Protein AF-A0A8R2R2J0-F1 (afdb_monomer_lite)

Foldseek 3Di:
DDDDAAFDDPPPDPDDDDDDDDDDDDDDDDDDDDDDPDPPPPPPPPPPPDDVVNLVVCQADDWDAPVCLLVCLVSDAFRWKKKKAAAVPFDPPDPDDNGDIFIWGWHFAPPCSVVSDQQRIWIWTWDDDPQKIATDIDGPDVVHDHRMIMHGHNPCVVPDPGDHSVVSVVVSVVRNVDIDRPPPDDD

Structure (mmCIF, N/CA/C/O backbone):
data_AF-A0A8R2R2J0-F1
#
_entry.id   AF-A0A8R2R2J0-F1
#
loop_
_atom_site.group_PDB
_atom_site.id
_atom_site.type_symbol
_atom_site.label_atom_id
_atom_site.label_alt_id
_atom_site.label_comp_id
_atom_site.label_asym_id
_atom_site.label_entity_id
_atom_site.label_seq_id
_atom_site.pdbx_PDB_ins_code
_atom_site.Cartn_x
_atom_site.Cartn_y
_atom_site.Cartn_z
_atom_site.occupancy
_atom_site.B_iso_or_equiv
_atom_site.auth_seq_id
_atom_site.auth_comp_id
_atom_site.auth_asym_id
_atom_site.auth_atom_id
_atom_site.pdbx_PDB_model_num
ATOM 1 N N . MET A 1 1 ? 17.740 12.133 -8.447 1.00 25.88 1 MET A N 1
ATOM 2 C CA . MET A 1 1 ? 17.142 12.551 -7.162 1.00 25.88 1 MET A CA 1
ATOM 3 C C . MET A 1 1 ? 16.192 11.444 -6.732 1.00 25.88 1 MET A C 1
ATOM 5 O O . MET A 1 1 ? 15.161 11.256 -7.365 1.00 25.88 1 MET A O 1
ATOM 9 N N . GLU A 1 2 ? 16.615 10.618 -5.782 1.00 29.08 2 GLU A N 1
ATOM 10 C CA . GLU A 1 2 ? 15.860 9.461 -5.290 1.00 29.08 2 GLU A CA 1
ATOM 11 C C . GLU A 1 2 ? 14.784 9.966 -4.316 1.00 29.08 2 GLU A C 1
ATOM 13 O O . GLU A 1 2 ? 15.101 10.642 -3.339 1.00 29.08 2 GLU A O 1
ATOM 18 N N . ALA A 1 3 ? 13.504 9.745 -4.621 1.00 35.59 3 ALA A N 1
ATOM 19 C CA . ALA A 1 3 ? 12.417 10.177 -3.749 1.00 35.59 3 ALA A CA 1
ATOM 20 C C . ALA A 1 3 ? 12.310 9.202 -2.569 1.00 35.59 3 ALA A C 1
ATOM 22 O O . ALA A 1 3 ? 11.759 8.113 -2.714 1.00 35.59 3 ALA A O 1
ATOM 23 N N . ARG A 1 4 ? 12.861 9.593 -1.418 1.00 47.84 4 ARG A N 1
ATOM 24 C CA . ARG A 1 4 ? 12.751 8.852 -0.155 1.00 47.84 4 ARG A CA 1
ATOM 25 C C . ARG A 1 4 ? 11.462 9.248 0.563 1.00 47.84 4 ARG A C 1
ATOM 27 O O . ARG A 1 4 ? 11.117 10.433 0.618 1.00 47.84 4 ARG A O 1
ATOM 34 N N . PHE A 1 5 ? 10.710 8.264 1.051 1.00 52.34 5 PHE A N 1
ATOM 35 C CA . PHE A 1 5 ? 9.395 8.474 1.657 1.00 52.34 5 PHE A CA 1
ATOM 36 C C . PHE A 1 5 ? 9.416 8.070 3.132 1.00 52.34 5 PHE A C 1
ATOM 38 O O . PHE A 1 5 ? 9.332 6.893 3.455 1.00 52.34 5 PHE A O 1
ATOM 45 N N . VAL A 1 6 ? 9.449 9.066 4.021 1.00 53.12 6 VAL A N 1
ATOM 46 C CA . VAL A 1 6 ? 9.264 8.872 5.470 1.00 53.12 6 VAL A CA 1
ATOM 47 C C . VAL A 1 6 ? 7.773 8.928 5.799 1.00 53.12 6 VAL A C 1
ATOM 49 O O . VAL A 1 6 ? 7.062 9.810 5.296 1.00 53.12 6 VAL A O 1
ATOM 52 N N . THR A 1 7 ? 7.284 8.004 6.620 1.00 69.19 7 THR A N 1
ATOM 53 C CA . THR A 1 7 ? 5.846 7.833 6.880 1.00 69.19 7 THR A CA 1
ATOM 54 C C . THR A 1 7 ? 5.355 8.741 8.000 1.00 69.19 7 THR A C 1
ATOM 56 O O . THR A 1 7 ? 6.090 9.622 8.413 1.00 69.19 7 THR A O 1
ATOM 59 N N . CYS A 1 8 ? 4.102 8.610 8.442 1.00 56.38 8 CYS A N 1
ATOM 60 C CA . CYS A 1 8 ? 3.558 9.339 9.590 1.00 56.38 8 CYS A CA 1
ATOM 61 C C . CYS A 1 8 ? 3.493 8.392 10.789 1.00 56.38 8 CYS A C 1
ATOM 63 O O . CYS A 1 8 ? 2.963 7.292 10.657 1.00 56.38 8 CYS A O 1
ATOM 65 N N . ARG A 1 9 ? 3.941 8.817 11.976 1.00 55.47 9 ARG A N 1
ATOM 66 C CA . ARG A 1 9 ? 3.614 8.108 13.221 1.00 55.47 9 ARG A CA 1
ATOM 67 C C . ARG A 1 9 ? 2.264 8.600 13.723 1.00 55.47 9 ARG A C 1
ATOM 69 O O . ARG A 1 9 ? 2.122 9.795 13.992 1.00 55.47 9 ARG A O 1
ATOM 76 N N . SER A 1 10 ? 1.284 7.711 13.909 1.00 47.94 10 SER A N 1
ATOM 77 C CA . SER A 1 10 ? 0.097 8.102 14.668 1.00 47.94 10 SER A CA 1
ATOM 78 C C . SER A 1 10 ? 0.509 8.509 16.085 1.00 47.94 10 SER A C 1
ATOM 80 O O . SER A 1 10 ? 1.069 7.740 16.870 1.00 47.94 10 SER A O 1
ATOM 82 N N . PHE A 1 11 ? 0.252 9.772 16.414 1.00 39.22 11 PHE A N 1
ATOM 83 C CA . PHE A 1 11 ? 0.354 10.286 17.771 1.00 39.22 11 PHE A CA 1
ATOM 84 C C . PHE A 1 11 ? -0.776 9.652 18.594 1.00 39.22 11 PHE A C 1
ATOM 86 O O . PHE A 1 11 ? -1.899 10.156 18.636 1.00 39.22 11 PHE A O 1
ATOM 93 N N . GLN A 1 12 ? -0.508 8.528 19.257 1.00 44.91 12 GLN A N 1
ATOM 94 C CA . GLN A 1 12 ? -1.321 8.148 20.408 1.00 44.91 12 GLN A CA 1
ATOM 95 C C . GLN A 1 12 ? -1.013 9.168 21.503 1.00 44.91 12 GLN A C 1
ATOM 97 O O . GLN A 1 12 ? 0.124 9.262 21.955 1.00 44.91 12 GLN A O 1
ATOM 102 N N . GLN A 1 13 ? -2.010 9.985 21.853 1.00 39.34 13 GLN A N 1
ATOM 103 C CA . GLN A 1 13 ? -1.933 11.008 22.896 1.00 39.34 13 GLN A CA 1
ATOM 104 C C . GLN A 1 13 ? -1.187 10.484 24.130 1.00 39.34 13 GLN A C 1
ATOM 106 O O . GLN A 1 13 ? -1.735 9.713 24.919 1.00 39.34 13 GLN A O 1
ATOM 111 N N . ILE A 1 14 ? 0.049 10.941 24.323 1.00 36.84 14 ILE A N 1
ATOM 112 C CA . ILE A 1 14 ? 0.721 10.849 25.613 1.00 36.84 14 ILE A CA 1
ATOM 113 C C . ILE A 1 14 ? 0.011 11.876 26.491 1.00 36.84 14 ILE A C 1
ATOM 115 O O . ILE A 1 14 ? 0.258 13.077 26.388 1.00 36.84 14 ILE A O 1
ATOM 119 N N . LYS A 1 15 ? -0.937 11.419 27.314 1.00 38.97 15 LYS A N 1
ATOM 120 C CA . LYS A 1 15 ? -1.393 12.219 28.452 1.00 38.97 15 LYS A CA 1
ATOM 121 C C . LYS A 1 15 ? -0.159 12.472 29.333 1.00 38.97 15 LYS A C 1
ATOM 123 O O . LYS A 1 15 ? 0.512 11.497 29.678 1.00 38.97 15 LYS A O 1
ATOM 128 N N . PRO A 1 16 ? 0.175 13.725 29.678 1.00 44.38 16 PRO A N 1
ATOM 129 C CA . PRO A 1 16 ? 1.263 13.983 30.612 1.00 44.38 16 PRO A CA 1
ATOM 130 C C . PRO A 1 16 ? 0.927 13.369 31.985 1.00 44.38 16 PRO A C 1
ATOM 132 O O . PRO A 1 16 ? -0.252 13.329 32.351 1.00 44.38 16 PRO A O 1
ATOM 135 N N . PRO A 1 17 ? 1.921 12.868 32.742 1.00 40.88 17 PRO A N 1
ATOM 136 C CA . PRO A 1 17 ? 1.686 12.335 34.075 1.00 40.88 17 PRO A CA 1
ATOM 137 C C . PRO A 1 17 ? 1.268 13.466 35.019 1.00 40.88 17 PRO A C 1
ATOM 139 O O . PRO A 1 17 ? 1.967 14.470 35.166 1.00 40.88 17 PRO A O 1
ATOM 142 N N . GLU A 1 18 ? 0.112 13.288 35.647 1.00 43.72 18 GLU A N 1
ATOM 143 C CA . GLU A 1 18 ? -0.403 14.142 36.710 1.00 43.72 18 GLU A CA 1
ATOM 144 C C . GLU A 1 18 ? 0.571 14.074 37.898 1.00 43.72 18 GLU A C 1
ATOM 146 O O . GLU A 1 18 ? 0.739 13.030 38.529 1.00 43.72 18 GLU A O 1
ATOM 151 N N . LYS A 1 19 ? 1.291 15.169 38.160 1.00 45.94 19 LYS A N 1
ATOM 152 C CA . LYS A 1 19 ? 2.063 15.328 39.394 1.00 45.94 19 LYS A CA 1
ATOM 153 C C . LYS A 1 19 ? 1.111 15.802 40.486 1.00 45.94 19 LYS A C 1
ATOM 155 O O . LYS A 1 19 ? 0.685 16.953 40.462 1.00 45.94 19 LYS A O 1
ATOM 160 N N . THR A 1 20 ? 0.865 14.964 41.485 1.00 41.69 20 THR A N 1
ATOM 161 C CA . THR A 1 20 ? 0.346 15.414 42.782 1.00 41.69 20 THR A CA 1
ATOM 162 C C . THR A 1 20 ? 1.200 14.790 43.881 1.00 41.69 20 THR A C 1
ATOM 164 O O . THR A 1 20 ? 1.219 13.573 44.051 1.00 41.69 20 THR A O 1
ATOM 167 N N . LEU A 1 21 ? 1.970 15.634 44.575 1.00 41.12 21 LEU A N 1
ATOM 168 C CA . LEU A 1 21 ? 2.670 15.286 45.812 1.00 41.12 21 LEU A CA 1
ATOM 169 C C . LEU A 1 21 ? 1.675 15.294 46.998 1.00 41.12 21 LEU A C 1
ATOM 171 O O . LEU A 1 21 ? 0.725 16.068 47.003 1.00 41.12 21 LEU A O 1
ATOM 175 N N . ALA A 1 22 ? 1.932 14.391 47.950 1.00 43.72 22 ALA A N 1
ATOM 176 C CA . ALA A 1 22 ? 1.157 13.914 49.118 1.00 43.72 22 ALA A CA 1
ATOM 177 C C . ALA A 1 22 ? 0.954 14.958 50.269 1.00 43.72 22 ALA A C 1
ATOM 179 O O . ALA A 1 22 ? 1.342 16.103 50.038 1.00 43.72 22 ALA A O 1
ATOM 180 N N . PRO A 1 23 ? 0.487 14.638 51.523 1.00 45.78 23 PRO A N 1
ATOM 181 C CA . PRO A 1 23 ? 0.038 13.358 52.143 1.00 45.78 23 PRO A CA 1
ATOM 182 C C . PRO A 1 23 ? -1.210 13.382 53.112 1.00 45.78 23 PRO A C 1
ATOM 184 O O . PRO A 1 23 ? -1.720 14.433 53.473 1.00 45.78 23 PRO A O 1
ATOM 187 N N . GLN A 1 24 ? -1.650 12.158 53.493 1.00 43.28 24 GLN A N 1
ATOM 188 C CA . GLN A 1 24 ? -2.413 11.566 54.656 1.00 43.28 24 GLN A CA 1
ATOM 189 C C . GLN A 1 24 ? -2.801 12.447 55.896 1.00 43.28 24 GLN A C 1
ATOM 191 O O . GLN A 1 24 ? -2.049 13.381 56.163 1.00 43.28 24 GLN A O 1
ATOM 196 N N . PRO A 1 25 ? -3.841 12.139 56.749 1.00 47.00 25 PRO A N 1
ATOM 197 C CA . PRO A 1 25 ? -4.038 10.826 57.417 1.00 47.00 25 PRO A CA 1
ATOM 198 C C . PRO A 1 25 ? -5.474 10.342 57.809 1.00 47.00 25 PRO A C 1
ATOM 200 O O . PRO A 1 25 ? -6.488 11.019 57.677 1.00 47.00 25 PRO A O 1
ATOM 203 N N . THR A 1 26 ? -5.489 9.103 58.318 1.00 43.81 26 THR A N 1
ATOM 204 C CA . THR A 1 26 ? -6.529 8.206 58.881 1.00 43.81 26 THR A CA 1
ATOM 205 C C . THR A 1 26 ? -7.451 8.766 59.979 1.00 43.81 26 THR A C 1
ATOM 207 O O . THR A 1 26 ? -6.916 9.328 60.923 1.00 43.81 26 THR A O 1
ATOM 210 N N . VAL A 1 27 ? -8.756 8.404 59.989 1.00 40.91 27 VAL A N 1
ATOM 211 C CA . VAL A 1 27 ? -9.517 7.923 61.184 1.00 40.91 27 VAL A CA 1
ATOM 212 C C . VAL A 1 27 ? -10.759 7.090 60.774 1.00 40.91 27 VAL A C 1
ATOM 214 O O . VAL A 1 27 ? -11.399 7.365 59.764 1.00 40.91 27 VAL A O 1
ATOM 217 N N . LYS A 1 28 ? -11.093 6.065 61.574 1.00 43.69 28 LYS A N 1
ATOM 218 C CA . LYS A 1 28 ? -12.277 5.182 61.495 1.00 43.69 28 LYS A CA 1
ATOM 219 C C . LYS A 1 28 ? -13.583 5.917 61.853 1.00 43.69 28 LYS A C 1
ATOM 221 O O . LYS A 1 28 ? -13.585 6.705 62.792 1.00 43.69 28 LYS A O 1
ATOM 226 N N . GLY A 1 29 ? -14.703 5.560 61.215 1.00 35.38 29 GLY A N 1
ATOM 227 C CA . GLY A 1 29 ? -16.045 6.013 61.608 1.00 35.38 29 GLY A CA 1
ATOM 228 C C . GLY A 1 29 ? -17.169 5.193 60.965 1.00 35.38 29 GLY A C 1
ATOM 229 O O . GLY A 1 29 ? -17.196 5.002 59.755 1.00 35.38 29 GLY A O 1
ATOM 230 N N . LEU A 1 30 ? -18.057 4.675 61.810 1.00 43.09 30 LEU A N 1
ATOM 231 C CA . LEU A 1 30 ? -19.232 3.852 61.523 1.00 43.09 30 LEU A CA 1
ATOM 232 C C . LEU A 1 30 ? -20.431 4.739 61.102 1.00 43.09 30 LEU A C 1
ATOM 234 O O . LEU A 1 30 ? -20.554 5.844 61.617 1.00 43.09 30 LEU A O 1
ATOM 238 N N . LEU A 1 31 ? -21.352 4.169 60.306 1.00 40.16 31 LEU A N 1
ATOM 239 C CA . LEU A 1 31 ? -22.793 4.485 60.138 1.00 40.16 31 LEU A CA 1
ATOM 240 C C . LEU A 1 31 ? -23.313 5.109 58.822 1.00 40.16 31 LEU A C 1
ATOM 242 O O . LEU A 1 31 ? -23.105 6.267 58.486 1.00 40.16 31 LEU A O 1
ATOM 246 N N . SER A 1 32 ? -24.235 4.317 58.261 1.00 36.06 32 SER A N 1
ATOM 247 C CA . SER A 1 32 ? -25.550 4.676 57.709 1.00 36.06 32 SER A CA 1
ATOM 248 C C . SER A 1 32 ? -25.696 5.045 56.225 1.00 36.06 32 SER A C 1
ATOM 250 O O . SER A 1 32 ? -25.287 6.093 55.745 1.00 36.06 32 SER A O 1
ATOM 252 N N . ARG A 1 33 ? -26.378 4.109 55.540 1.00 49.06 33 ARG A N 1
ATOM 253 C CA . ARG A 1 33 ? -27.528 4.292 54.637 1.00 49.06 33 ARG A CA 1
ATOM 254 C C . ARG A 1 33 ? -27.714 5.700 54.071 1.00 49.06 33 ARG A C 1
ATOM 256 O O . ARG A 1 33 ? -28.210 6.543 54.793 1.00 49.06 33 ARG A O 1
ATOM 263 N N . PHE A 1 34 ? -27.539 5.847 52.760 1.00 36.34 34 PHE A N 1
ATOM 264 C CA . PHE A 1 34 ? -28.499 6.499 51.855 1.00 36.34 34 PHE A CA 1
ATOM 265 C C . PHE A 1 34 ? -28.250 5.997 50.417 1.00 36.34 34 PHE A C 1
ATOM 267 O O . PHE A 1 34 ? -27.180 5.478 50.108 1.00 36.34 34 PHE A O 1
ATOM 274 N N . GLY A 1 35 ? -29.306 6.006 49.600 1.00 40.75 35 GLY A N 1
ATOM 275 C CA . GLY A 1 35 ? -29.505 5.129 48.442 1.00 40.75 35 GLY A CA 1
ATOM 276 C C . GLY A 1 35 ? -28.515 5.268 47.282 1.00 40.75 35 GLY A C 1
ATOM 277 O O . GLY A 1 35 ? -27.987 6.339 47.005 1.00 40.75 35 GLY A O 1
ATOM 278 N N . SER A 1 36 ? -28.314 4.164 46.557 1.00 42.06 36 SER A N 1
ATOM 279 C CA . SER A 1 36 ? -27.520 4.138 45.328 1.00 42.06 36 SER A CA 1
ATOM 280 C C . SER A 1 36 ? -28.414 3.838 44.129 1.00 42.06 36 SER A C 1
ATOM 282 O O . SER A 1 36 ? -28.619 2.694 43.732 1.00 42.06 36 SER A O 1
ATOM 284 N N . GLN A 1 37 ? -28.938 4.911 43.545 1.00 49.59 37 GLN A N 1
ATOM 285 C CA . GLN A 1 37 ? -29.306 4.958 42.139 1.00 49.59 37 GLN A CA 1
ATOM 286 C C . GLN A 1 37 ? -28.028 5.327 41.362 1.00 49.59 37 GLN A C 1
ATOM 288 O O . GLN A 1 37 ? -27.834 6.485 41.029 1.00 49.59 37 GLN A O 1
ATOM 293 N N . ALA A 1 38 ? -27.093 4.387 41.168 1.00 43.22 38 ALA A N 1
ATOM 294 C CA . ALA A 1 38 ? -25.895 4.604 40.335 1.00 43.22 38 ALA A CA 1
ATOM 295 C C . ALA A 1 38 ? -25.113 3.303 40.047 1.00 43.22 38 ALA A C 1
ATOM 297 O O . ALA A 1 38 ? -23.904 3.236 40.245 1.00 43.22 38 ALA A O 1
ATOM 298 N N . GLN A 1 39 ? -25.767 2.251 39.548 1.00 41.72 39 GLN A N 1
ATOM 299 C CA . GLN A 1 39 ? -25.066 1.069 39.016 1.00 41.72 39 GLN A CA 1
ATOM 300 C C . GLN A 1 39 ? -25.241 0.971 37.496 1.00 41.72 39 GLN A C 1
ATOM 302 O O . GLN A 1 39 ? -25.813 0.025 36.974 1.00 41.72 39 GLN A O 1
ATOM 307 N N . ALA A 1 40 ? -24.761 1.984 36.771 1.00 44.47 40 ALA A N 1
ATOM 308 C CA . ALA A 1 40 ? -24.632 1.929 35.309 1.00 44.47 40 ALA A CA 1
ATOM 309 C C . ALA A 1 40 ? -23.370 2.638 34.768 1.00 44.47 40 ALA A C 1
ATOM 311 O O . ALA A 1 40 ? -23.243 2.831 33.563 1.00 44.47 40 ALA A O 1
ATOM 312 N N . LEU A 1 41 ? -22.417 3.017 35.633 1.00 45.56 41 LEU A N 1
ATOM 313 C CA . LEU A 1 41 ? -21.208 3.763 35.234 1.00 45.56 41 LEU A CA 1
ATOM 314 C C . LEU A 1 41 ? -19.892 2.985 35.381 1.00 45.56 41 LEU A C 1
ATOM 316 O O . LEU A 1 41 ? -18.836 3.494 35.017 1.00 45.56 41 LEU A O 1
ATOM 320 N N . PHE A 1 42 ? -19.950 1.730 35.830 1.00 46.66 42 PHE A N 1
ATOM 321 C CA . PHE A 1 42 ? -18.769 0.883 36.027 1.00 46.66 42 PHE A CA 1
ATOM 322 C C . PHE A 1 42 ? -18.888 -0.459 35.308 1.00 46.66 42 PHE A C 1
ATOM 324 O O . PHE A 1 42 ? -18.448 -1.487 35.813 1.00 46.66 42 PHE A O 1
ATOM 331 N N . ALA A 1 43 ? -19.452 -0.463 34.097 1.00 45.56 43 ALA A N 1
ATOM 332 C CA . ALA A 1 43 ? -19.128 -1.544 33.179 1.00 45.56 43 ALA A CA 1
ATOM 333 C C . ALA A 1 43 ? -17.616 -1.451 32.899 1.00 45.56 43 ALA A C 1
ATOM 335 O O . ALA A 1 43 ? -17.167 -0.407 32.404 1.00 45.56 43 ALA A O 1
ATOM 336 N N . PRO A 1 44 ? -16.803 -2.477 33.214 1.00 42.56 44 PRO A N 1
ATOM 337 C CA . PRO A 1 44 ? -15.406 -2.471 32.827 1.00 42.56 44 PRO A CA 1
ATOM 338 C C . PRO A 1 44 ? -15.372 -2.358 31.305 1.00 42.56 44 PRO A C 1
ATOM 340 O O . PRO A 1 44 ? -15.834 -3.244 30.582 1.00 42.56 44 PRO A O 1
ATOM 343 N N . LYS A 1 45 ? -14.864 -1.226 30.801 1.00 45.12 45 LYS A N 1
ATOM 344 C CA . LYS A 1 45 ? -14.491 -1.099 29.394 1.00 45.12 45 LYS A CA 1
ATOM 345 C C . LYS A 1 45 ?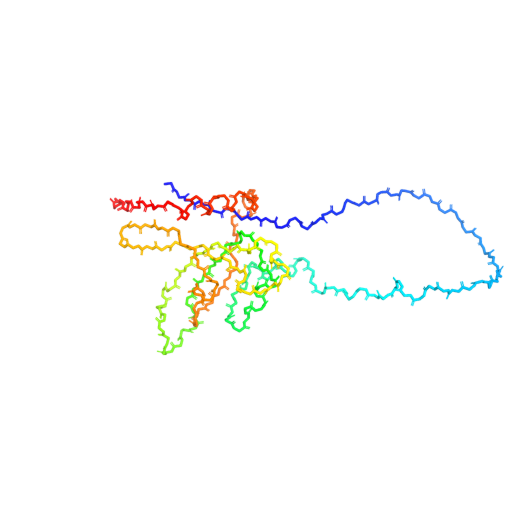 -13.603 -2.296 29.107 1.00 45.12 45 LYS A C 1
ATOM 347 O O . LYS A 1 45 ? -12.525 -2.376 29.690 1.00 45.12 45 LYS A O 1
ATOM 352 N N . LYS A 1 46 ? -14.068 -3.212 28.246 1.00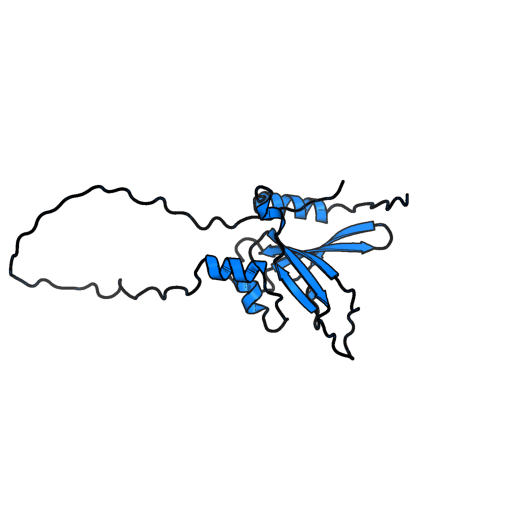 41.03 46 LYS A N 1
ATOM 353 C CA . LYS A 1 46 ? -13.252 -4.305 27.709 1.00 41.03 46 LYS A CA 1
ATOM 354 C C . LYS A 1 46 ? -11.900 -3.703 27.355 1.00 41.03 46 LYS A C 1
ATOM 356 O O . LYS A 1 46 ? -11.812 -2.873 26.446 1.00 41.03 46 LYS A O 1
ATOM 361 N N . THR A 1 47 ? -10.884 -4.044 28.136 1.00 44.12 47 THR A N 1
ATOM 362 C CA . THR A 1 47 ? -9.504 -3.658 27.896 1.00 44.12 47 THR A CA 1
ATOM 363 C C . THR A 1 47 ? -9.192 -4.162 26.500 1.00 44.12 47 THR A C 1
ATOM 365 O O . THR A 1 47 ? -9.166 -5.367 26.257 1.00 44.12 47 THR A O 1
ATOM 368 N N . ARG A 1 48 ? -9.081 -3.238 25.538 1.00 52.88 48 ARG A N 1
ATOM 369 C CA . ARG A 1 48 ? -8.662 -3.568 24.178 1.00 52.88 48 ARG A CA 1
ATOM 370 C C . ARG A 1 48 ? -7.266 -4.160 24.302 1.00 52.88 48 ARG A C 1
ATOM 372 O O . ARG A 1 48 ? -6.305 -3.439 24.548 1.00 52.88 48 ARG A O 1
ATOM 379 N N . PHE A 1 49 ? -7.200 -5.482 24.216 1.00 42.59 49 PHE A N 1
ATOM 380 C CA . PHE A 1 49 ? -5.969 -6.243 24.240 1.00 42.59 49 PHE A CA 1
ATOM 381 C C . PHE A 1 49 ? -5.147 -5.839 23.018 1.00 42.59 49 PHE A C 1
ATOM 383 O O . PHE A 1 49 ? -5.525 -6.095 21.877 1.00 42.59 49 PHE A O 1
ATOM 390 N N . GLY A 1 50 ? -4.068 -5.116 23.269 1.00 47.97 50 GLY A N 1
ATOM 391 C CA . GLY A 1 50 ? -3.188 -4.593 22.240 1.00 47.97 50 GLY A CA 1
ATOM 392 C C . GLY A 1 50 ? -2.227 -3.618 22.883 1.00 47.97 50 GLY A C 1
ATOM 393 O O . GLY A 1 50 ? -2.388 -2.408 22.751 1.00 47.97 50 GLY A O 1
ATOM 394 N N . SER A 1 51 ? -1.255 -4.138 23.635 1.00 54.56 51 SER A N 1
ATOM 395 C CA . SER A 1 51 ? -0.119 -3.322 24.052 1.00 54.56 51 SER A CA 1
ATOM 396 C C . SER A 1 51 ? 0.486 -2.680 22.798 1.00 54.56 51 SER A C 1
ATOM 398 O O . SER A 1 51 ? 0.671 -3.347 21.776 1.00 54.56 51 SER A O 1
ATOM 400 N N . SER A 1 52 ? 0.762 -1.375 22.841 1.00 57.22 52 SER A N 1
ATOM 401 C CA . SER A 1 52 ? 1.328 -0.639 21.699 1.00 57.22 52 SER A CA 1
ATOM 402 C C . SER A 1 52 ? 2.598 -1.311 21.162 1.00 57.22 52 SER A C 1
ATOM 404 O O . SER A 1 52 ? 2.822 -1.335 19.956 1.00 57.22 52 SER A O 1
ATOM 406 N N . VAL A 1 53 ? 3.364 -1.951 22.051 1.00 54.47 53 VAL A N 1
ATOM 407 C CA . VAL A 1 53 ? 4.556 -2.749 21.745 1.00 54.47 53 VAL A CA 1
ATOM 408 C C . VAL A 1 53 ? 4.238 -3.965 20.872 1.00 54.47 53 VAL A C 1
ATOM 410 O O . VAL A 1 53 ? 4.970 -4.224 19.920 1.00 54.47 53 VAL A O 1
ATOM 413 N N . ALA A 1 54 ? 3.158 -4.704 21.151 1.00 57.41 54 ALA A N 1
ATOM 414 C CA . ALA A 1 54 ? 2.771 -5.859 20.342 1.00 57.41 54 ALA A CA 1
ATOM 415 C C . ALA A 1 54 ? 2.357 -5.425 18.933 1.00 57.41 54 ALA A C 1
ATOM 417 O O . ALA A 1 54 ? 2.814 -6.012 17.960 1.00 57.41 54 ALA A O 1
ATOM 418 N N . ILE A 1 55 ? 1.573 -4.348 18.820 1.00 63.38 55 ILE A N 1
ATOM 419 C CA . ILE A 1 55 ? 1.174 -3.775 17.527 1.00 63.38 55 ILE A CA 1
ATOM 420 C C . ILE A 1 55 ? 2.406 -3.301 16.748 1.00 63.38 55 ILE A C 1
ATOM 422 O O . ILE A 1 55 ? 2.531 -3.596 15.563 1.00 63.38 55 ILE A O 1
ATOM 426 N N . HIS A 1 56 ? 3.332 -2.605 17.409 1.00 62.03 56 HIS A N 1
ATOM 427 C CA . HIS A 1 56 ? 4.548 -2.098 16.779 1.00 62.03 56 HIS A CA 1
ATOM 428 C C . HIS A 1 56 ? 5.441 -3.235 16.263 1.00 62.03 56 HIS A C 1
ATOM 430 O O . HIS A 1 56 ? 5.844 -3.220 15.105 1.00 62.03 56 HIS A O 1
ATOM 436 N N . LYS A 1 57 ? 5.662 -4.285 17.066 1.00 60.84 57 LYS A N 1
ATOM 437 C CA . LYS A 1 57 ? 6.436 -5.463 16.640 1.00 60.84 57 LYS A CA 1
ATOM 438 C C . LYS A 1 57 ? 5.786 -6.214 15.476 1.00 60.84 57 LYS A C 1
ATOM 440 O O . LYS A 1 57 ? 6.491 -6.677 14.583 1.00 60.84 57 LYS A O 1
ATOM 445 N N . LEU A 1 58 ? 4.455 -6.308 15.468 1.00 66.62 58 LEU A N 1
ATOM 446 C CA . LEU A 1 58 ? 3.691 -6.975 14.409 1.00 66.62 58 LEU A CA 1
ATOM 447 C C . LEU A 1 58 ? 3.827 -6.231 13.072 1.00 66.62 58 LEU A C 1
ATOM 449 O O . LEU A 1 58 ? 3.935 -6.869 12.029 1.00 66.62 58 LEU A O 1
ATOM 453 N N . ARG A 1 59 ? 3.898 -4.893 13.112 1.00 72.12 59 ARG A N 1
ATOM 454 C CA . ARG A 1 59 ? 4.128 -4.045 11.930 1.00 72.12 59 ARG A CA 1
ATOM 455 C C . ARG A 1 59 ? 5.517 -4.234 11.329 1.00 72.12 59 ARG A C 1
ATOM 457 O O . ARG A 1 59 ? 5.622 -4.292 10.115 1.00 72.12 59 ARG A O 1
ATOM 464 N N . GLU A 1 60 ? 6.561 -4.328 12.151 1.00 68.44 60 GLU A N 1
ATOM 465 C CA . GLU A 1 60 ? 7.946 -4.329 11.654 1.00 68.44 60 GLU A CA 1
ATOM 466 C C . GLU A 1 60 ? 8.415 -5.673 11.075 1.00 68.44 60 GLU A C 1
ATOM 468 O O . GLU A 1 60 ? 9.396 -5.713 10.335 1.00 68.44 60 GLU A O 1
ATOM 473 N N . THR A 1 61 ? 7.763 -6.784 11.428 1.00 70.12 61 THR A N 1
ATOM 474 C CA . THR A 1 61 ? 8.359 -8.121 11.234 1.00 70.12 61 THR A CA 1
ATOM 475 C C . THR A 1 61 ? 7.507 -9.100 10.437 1.00 70.12 61 THR A C 1
ATOM 477 O O . THR A 1 61 ? 8.047 -10.056 9.880 1.00 70.12 61 THR A O 1
ATOM 480 N N . LYS A 1 62 ? 6.188 -8.894 10.358 1.00 90.12 62 LYS A N 1
ATOM 481 C CA . LYS A 1 62 ? 5.278 -9.893 9.796 1.00 90.12 62 LYS A CA 1
ATOM 482 C C . LYS A 1 62 ? 4.995 -9.641 8.317 1.00 90.12 62 LYS A C 1
ATOM 484 O O . LYS A 1 62 ? 4.556 -8.563 7.926 1.00 90.12 62 LYS A O 1
ATOM 489 N N . TRP A 1 63 ? 5.171 -10.693 7.526 1.00 94.44 63 TRP A N 1
ATOM 490 C CA . TRP A 1 63 ? 4.540 -10.830 6.220 1.00 94.44 63 TRP A CA 1
ATOM 491 C C . TRP A 1 63 ? 3.133 -11.395 6.415 1.00 94.44 63 TRP A C 1
ATOM 493 O O . TRP A 1 63 ? 2.970 -12.472 6.988 1.00 94.44 63 TRP A O 1
ATOM 503 N N . PHE A 1 64 ? 2.129 -10.645 5.980 1.00 95.06 64 PHE A N 1
ATOM 504 C CA . PHE A 1 64 ? 0.728 -11.031 5.994 1.00 95.06 64 PHE A CA 1
ATOM 505 C C . PHE A 1 64 ? 0.384 -11.779 4.711 1.00 95.06 64 PHE A C 1
ATOM 507 O O . PHE A 1 64 ? 0.826 -11.404 3.620 1.00 95.06 64 PHE A O 1
ATOM 514 N N . LYS A 1 65 ? -0.438 -12.814 4.856 1.00 94.81 65 LYS A N 1
ATOM 515 C CA . LYS A 1 65 ? -1.100 -13.519 3.753 1.00 94.81 65 LYS A CA 1
ATOM 516 C C . LYS A 1 65 ? -2.515 -12.980 3.537 1.00 94.81 65 LYS A C 1
ATOM 518 O O . LYS A 1 65 ? -3.039 -12.270 4.392 1.00 94.81 65 LYS A O 1
ATOM 523 N N . HIS A 1 66 ? -3.117 -13.276 2.386 1.00 93.62 66 HIS A N 1
ATOM 524 C CA . HIS A 1 66 ? -4.428 -12.734 1.989 1.00 93.62 66 HIS A CA 1
ATOM 525 C C . HIS A 1 66 ? -5.548 -12.992 3.003 1.00 93.62 66 HIS A C 1
ATOM 527 O O . HIS A 1 66 ? -6.354 -12.109 3.293 1.00 93.62 66 HIS A O 1
ATOM 533 N N . ASP A 1 67 ? -5.556 -14.175 3.608 1.00 93.38 67 ASP A N 1
ATOM 534 C CA . ASP A 1 67 ? -6.449 -14.570 4.700 1.00 93.38 67 ASP A CA 1
ATOM 535 C C . ASP A 1 67 ? -6.278 -13.707 5.966 1.00 93.38 67 ASP A C 1
ATOM 537 O O . ASP A 1 67 ? -7.215 -13.526 6.744 1.00 93.38 67 ASP A O 1
ATOM 541 N N . GLU A 1 68 ? -5.115 -13.079 6.142 1.00 94.44 68 GLU A N 1
ATOM 542 C CA . GLU A 1 68 ? -4.791 -12.187 7.256 1.00 94.44 68 GLU A CA 1
ATOM 543 C C . GLU A 1 68 ? -5.088 -10.703 6.963 1.00 94.44 68 GLU A C 1
ATOM 545 O O . GLU A 1 68 ? -4.689 -9.825 7.739 1.00 94.44 68 GLU A O 1
ATOM 550 N N . GLN A 1 69 ? -5.826 -10.382 5.891 1.00 94.50 69 GLN A N 1
ATOM 551 C CA . GLN A 1 69 ? -6.165 -9.000 5.516 1.00 94.50 69 GLN A CA 1
ATOM 552 C C . GLN A 1 69 ? -6.807 -8.204 6.660 1.00 94.50 69 GLN A C 1
ATOM 554 O O . GLN A 1 69 ? -6.506 -7.022 6.846 1.00 94.50 69 GLN A O 1
ATOM 559 N N . ASN A 1 70 ? -7.662 -8.840 7.462 1.00 93.19 70 ASN A N 1
ATOM 560 C CA . ASN A 1 70 ? -8.302 -8.187 8.606 1.00 93.19 70 ASN A CA 1
ATOM 561 C C . ASN A 1 70 ? -7.280 -7.766 9.676 1.00 93.19 70 ASN A C 1
ATOM 563 O O . ASN A 1 70 ? -7.425 -6.707 10.292 1.00 93.19 70 ASN A O 1
ATOM 567 N N . ILE A 1 71 ? -6.223 -8.560 9.867 1.00 91.94 71 ILE A N 1
ATOM 568 C CA . ILE A 1 71 ? -5.145 -8.270 10.818 1.00 91.94 71 ILE A CA 1
ATOM 569 C C . ILE A 1 71 ? -4.303 -7.106 10.295 1.00 91.94 71 ILE A C 1
ATOM 571 O O . ILE A 1 71 ? -4.052 -6.158 11.040 1.00 91.94 71 ILE A O 1
ATOM 575 N N . LEU A 1 72 ? -3.941 -7.130 9.006 1.00 93.44 72 LEU A N 1
ATOM 576 C CA . LEU A 1 72 ? -3.261 -6.014 8.347 1.00 93.44 72 LEU A CA 1
ATOM 577 C C . LEU A 1 72 ? -4.058 -4.716 8.521 1.00 93.44 72 LEU A C 1
ATOM 579 O O . LEU A 1 72 ? -3.523 -3.728 9.017 1.00 93.44 72 LEU A O 1
ATOM 583 N N . CYS A 1 73 ? -5.351 -4.724 8.185 1.00 92.56 73 CYS A N 1
ATOM 584 C CA . CYS A 1 73 ? -6.212 -3.547 8.298 1.00 92.56 73 CYS A CA 1
ATOM 585 C C . CYS A 1 73 ? -6.274 -3.020 9.737 1.00 92.56 73 CYS A C 1
ATOM 587 O O . CYS A 1 73 ? -6.236 -1.806 9.949 1.00 92.56 73 CYS A O 1
ATOM 589 N N . ALA A 1 74 ? -6.320 -3.908 10.737 1.00 90.31 74 ALA A N 1
ATOM 590 C CA . ALA A 1 74 ? -6.319 -3.529 12.147 1.00 90.31 74 ALA A CA 1
ATOM 591 C C . ALA A 1 74 ? -5.075 -2.709 12.525 1.00 90.31 74 ALA A C 1
ATOM 593 O O . ALA A 1 74 ? -5.208 -1.694 13.219 1.00 90.31 74 ALA A O 1
ATOM 594 N N . VAL A 1 75 ? -3.898 -3.097 12.028 1.00 90.25 75 VAL A N 1
ATOM 595 C CA . VAL A 1 75 ? -2.618 -2.462 12.375 1.00 90.25 75 VAL A CA 1
ATOM 596 C C . VAL A 1 75 ? -2.179 -1.357 11.414 1.00 90.25 75 VAL A C 1
ATOM 598 O O . VAL A 1 75 ? -1.297 -0.589 11.785 1.00 90.25 75 VAL A O 1
ATOM 601 N N . LEU A 1 76 ? -2.775 -1.239 10.230 1.00 90.69 76 LEU A N 1
ATOM 602 C CA . LEU A 1 76 ? -2.405 -0.254 9.213 1.00 90.69 76 LEU A CA 1
ATOM 603 C C . LEU A 1 76 ? -2.871 1.169 9.566 1.00 90.69 76 LEU 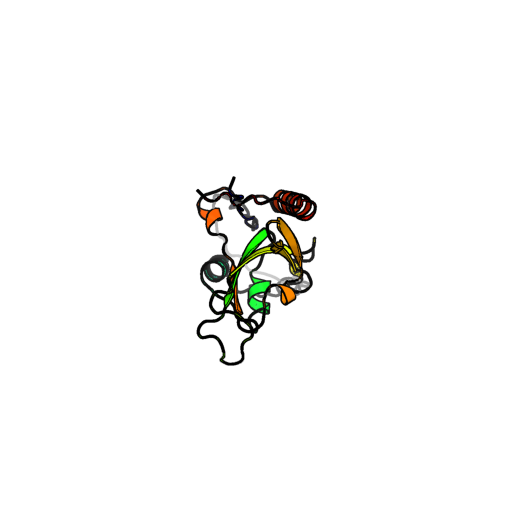A C 1
ATOM 605 O O . LEU A 1 76 ? -4.013 1.372 9.992 1.00 90.69 76 LEU A O 1
ATOM 609 N N . GLU A 1 77 ? -2.013 2.155 9.305 1.00 90.00 77 GLU A N 1
ATOM 610 C CA . GLU A 1 77 ? -2.288 3.591 9.459 1.00 90.00 77 GLU A CA 1
ATOM 611 C C . GLU A 1 77 ? -2.049 4.336 8.141 1.00 90.00 77 GLU A C 1
ATOM 613 O O . GLU A 1 77 ? -1.408 3.826 7.219 1.00 90.00 77 GLU A O 1
ATOM 618 N N . SER A 1 78 ? -2.585 5.555 8.040 1.00 91.44 78 SER A N 1
ATOM 619 C CA . SER A 1 78 ? -2.383 6.386 6.850 1.00 91.44 78 SER A CA 1
ATOM 620 C C . SER A 1 78 ? -0.927 6.828 6.726 1.00 91.44 78 SER A C 1
ATOM 622 O O . SER A 1 78 ? -0.347 7.374 7.660 1.00 91.44 78 SER A O 1
ATOM 624 N N . GLY A 1 79 ? -0.370 6.669 5.532 1.00 89.69 79 GLY A N 1
ATOM 625 C CA . GLY A 1 79 ? 0.992 7.054 5.189 1.00 89.69 79 GLY A CA 1
ATOM 626 C C . GLY A 1 79 ? 2.008 5.929 5.324 1.00 89.69 79 GLY A C 1
ATOM 627 O O . GLY A 1 79 ? 3.171 6.163 5.020 1.00 89.69 79 GLY A O 1
ATOM 628 N N . PHE A 1 80 ? 1.601 4.731 5.752 1.00 92.12 80 PHE A N 1
ATOM 629 C CA . PHE A 1 80 ? 2.504 3.587 5.859 1.00 92.12 80 PHE A CA 1
ATOM 630 C C . PHE A 1 80 ? 2.951 3.085 4.488 1.00 92.12 80 PHE A C 1
ATOM 632 O O . PHE A 1 80 ? 2.166 3.077 3.535 1.00 92.12 80 PHE A O 1
ATOM 639 N N . ILE A 1 81 ? 4.205 2.634 4.410 1.00 92.19 81 ILE A N 1
ATOM 640 C CA . ILE A 1 81 ? 4.736 1.975 3.222 1.00 92.19 81 ILE A CA 1
ATOM 641 C C . ILE A 1 81 ? 4.353 0.503 3.286 1.00 92.19 81 ILE A C 1
ATOM 643 O O . ILE A 1 81 ? 4.575 -0.178 4.286 1.00 92.19 81 ILE A O 1
ATOM 647 N N . LEU A 1 82 ? 3.778 0.016 2.198 1.00 94.75 82 LEU A N 1
ATOM 648 C CA . LEU A 1 82 ? 3.509 -1.386 1.960 1.00 94.75 82 LEU A CA 1
ATOM 649 C C . LEU A 1 82 ? 4.554 -1.937 1.003 1.00 94.75 82 LEU A C 1
ATOM 651 O O . LEU A 1 82 ? 4.855 -1.320 -0.017 1.00 94.75 82 LEU A O 1
ATOM 655 N N . GLU A 1 83 ? 5.049 -3.123 1.315 1.00 95.12 83 GLU A N 1
ATOM 656 C CA . GLU A 1 83 ? 5.896 -3.917 0.439 1.00 95.12 83 GLU A CA 1
ATOM 657 C C . GLU A 1 83 ? 5.194 -5.239 0.161 1.00 95.12 83 GLU A C 1
ATOM 659 O O . GLU A 1 83 ? 4.774 -5.923 1.094 1.00 95.12 83 GLU A O 1
ATOM 664 N N . VAL A 1 84 ? 5.061 -5.587 -1.113 1.00 95.94 84 VAL A N 1
ATOM 665 C CA . VAL A 1 84 ? 4.477 -6.846 -1.571 1.00 95.94 84 VAL A CA 1
ATOM 666 C C . VAL A 1 84 ? 5.540 -7.626 -2.314 1.00 95.94 84 VAL A C 1
ATOM 668 O O . VAL A 1 84 ? 6.251 -7.056 -3.139 1.00 95.94 84 VAL A O 1
ATOM 671 N N . ARG A 1 85 ? 5.606 -8.931 -2.067 1.00 95.69 85 ARG A N 1
ATOM 672 C CA . ARG A 1 85 ? 6.406 -9.862 -2.865 1.00 95.69 85 ARG A CA 1
ATOM 673 C C . ARG A 1 85 ? 5.652 -11.151 -3.155 1.00 95.69 85 ARG A C 1
ATOM 675 O O . ARG A 1 85 ? 4.713 -11.476 -2.426 1.00 95.69 85 ARG A O 1
ATOM 682 N N . ALA A 1 86 ? 6.076 -11.890 -4.175 1.00 95.44 86 ALA A N 1
ATOM 683 C CA . ALA A 1 86 ? 5.635 -13.267 -4.387 1.00 95.44 86 ALA A CA 1
ATOM 684 C C . ALA A 1 86 ? 5.798 -14.102 -3.104 1.00 95.44 86 ALA A C 1
ATOM 686 O O . ALA A 1 86 ? 6.759 -13.933 -2.347 1.00 95.44 86 ALA A O 1
ATOM 687 N N . GLN A 1 87 ? 4.830 -14.973 -2.830 1.00 93.88 87 GLN A N 1
ATOM 688 C CA . GLN A 1 87 ? 4.955 -15.953 -1.763 1.00 93.88 87 GLN A CA 1
ATOM 689 C C . GLN A 1 87 ? 6.074 -16.941 -2.104 1.00 93.88 87 GLN A C 1
ATOM 691 O O . GLN A 1 87 ? 6.260 -17.309 -3.260 1.00 93.88 87 GLN A O 1
ATOM 696 N N . ASP A 1 88 ? 6.796 -17.372 -1.074 1.00 90.31 88 ASP A N 1
ATOM 697 C CA . ASP A 1 88 ? 7.877 -18.343 -1.190 1.00 90.31 88 ASP A CA 1
ATOM 698 C C . ASP A 1 88 ? 7.594 -19.536 -0.251 1.00 90.31 88 ASP A C 1
ATOM 700 O O . ASP A 1 88 ? 7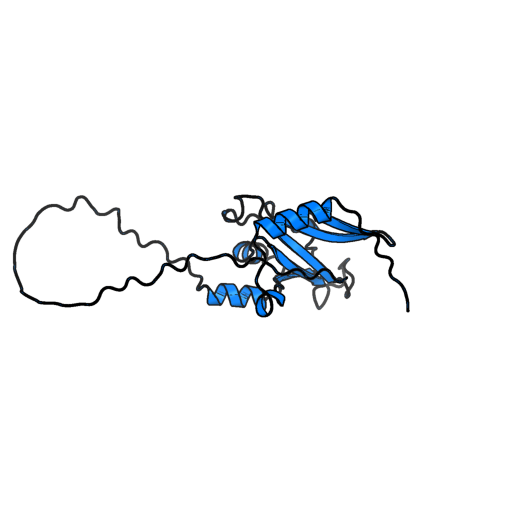.431 -19.315 0.959 1.00 90.31 88 ASP A O 1
ATOM 704 N N . PRO A 1 89 ? 7.455 -20.774 -0.766 1.00 91.25 89 PRO A N 1
ATOM 705 C CA . PRO A 1 89 ? 7.463 -21.131 -2.187 1.00 91.25 89 PRO A CA 1
ATOM 706 C C . PRO A 1 89 ? 6.187 -20.672 -2.905 1.00 91.25 89 PRO A C 1
ATOM 708 O O . PRO A 1 89 ? 5.109 -20.599 -2.305 1.00 91.25 89 PRO A O 1
ATOM 711 N N . LEU A 1 90 ? 6.316 -20.390 -4.202 1.00 91.75 90 LEU A N 1
ATOM 712 C CA . LEU A 1 90 ? 5.190 -20.012 -5.045 1.00 91.75 90 LEU A CA 1
ATOM 713 C C . LEU A 1 90 ? 4.389 -21.261 -5.466 1.00 91.75 90 LEU A C 1
ATOM 715 O O . LEU A 1 90 ? 5.003 -22.274 -5.818 1.00 91.75 90 LEU A O 1
ATOM 719 N N . PRO A 1 91 ? 3.043 -21.223 -5.452 1.00 92.12 91 PRO A N 1
ATOM 720 C CA . PRO A 1 91 ? 2.227 -22.312 -5.978 1.00 92.12 91 PRO A CA 1
ATOM 721 C C . PRO A 1 91 ? 2.541 -22.610 -7.459 1.00 92.12 91 PRO A C 1
ATOM 723 O O . PRO A 1 91 ? 2.787 -21.670 -8.219 1.00 92.12 91 PRO A O 1
ATOM 726 N N . PRO A 1 92 ? 2.516 -23.885 -7.901 1.00 88.94 92 PRO A N 1
ATOM 727 C CA . PRO A 1 92 ? 2.862 -24.266 -9.278 1.00 88.94 92 PRO A CA 1
ATOM 728 C C . PRO A 1 92 ? 1.966 -23.641 -10.356 1.00 88.94 92 PRO A C 1
ATOM 730 O O . PRO A 1 92 ? 2.386 -23.481 -11.498 1.00 88.94 92 PRO A O 1
ATOM 733 N N . ASP A 1 93 ? 0.727 -23.321 -9.997 1.00 92.75 93 ASP A N 1
ATOM 734 C CA . ASP A 1 93 ? -0.311 -22.726 -10.837 1.00 92.75 93 ASP A CA 1
ATOM 735 C C . ASP A 1 93 ? -0.382 -21.196 -10.717 1.00 92.75 93 ASP A C 1
ATOM 737 O O . ASP A 1 93 ? -1.252 -20.560 -11.318 1.00 92.75 93 ASP A O 1
ATOM 741 N N . SER A 1 94 ? 0.532 -20.587 -9.959 1.00 91.19 94 SER A N 1
ATOM 742 C CA . SER A 1 94 ? 0.518 -19.147 -9.759 1.00 91.19 94 SER A CA 1
ATOM 743 C C . SER A 1 94 ? 0.858 -18.386 -11.038 1.00 91.19 94 SER A C 1
ATOM 745 O O . SER A 1 94 ? 1.723 -18.760 -11.828 1.00 91.19 94 SER A O 1
ATOM 747 N N . THR A 1 95 ? 0.196 -17.245 -11.208 1.00 92.19 95 THR A N 1
ATOM 748 C CA . THR A 1 95 ? 0.455 -16.310 -12.315 1.00 92.19 95 THR A CA 1
ATOM 749 C C . THR A 1 95 ? 1.513 -15.262 -11.971 1.00 92.19 95 THR A C 1
ATOM 751 O O . THR A 1 95 ? 1.852 -14.421 -12.808 1.00 92.19 95 THR A O 1
ATOM 754 N N . LEU A 1 96 ? 2.012 -15.260 -10.732 1.00 92.31 96 LEU A N 1
ATOM 755 C CA . LEU A 1 96 ? 3.055 -14.342 -10.299 1.00 92.31 96 LEU A CA 1
ATOM 756 C C . LEU A 1 96 ? 4.434 -14.836 -10.723 1.00 92.31 96 LEU A C 1
ATOM 758 O O . LEU A 1 96 ? 4.717 -16.026 -10.751 1.00 92.31 96 LEU A O 1
ATOM 762 N N . SER A 1 97 ? 5.315 -13.890 -11.023 1.00 91.31 97 SER A N 1
ATOM 763 C CA . SER A 1 97 ? 6.727 -14.202 -11.189 1.00 91.31 97 SER A CA 1
ATOM 764 C C . SER A 1 97 ? 7.397 -14.314 -9.812 1.00 91.31 97 SER A C 1
ATOM 766 O O . SER A 1 97 ? 7.042 -13.537 -8.921 1.00 91.31 97 SER A O 1
ATOM 768 N N . PRO A 1 98 ? 8.378 -15.213 -9.607 1.00 90.31 98 PRO A N 1
ATOM 769 C CA . PRO A 1 98 ? 9.121 -15.308 -8.346 1.00 90.31 98 PRO A CA 1
ATOM 770 C C . PRO A 1 98 ? 9.828 -14.006 -7.935 1.00 90.31 98 PRO A C 1
ATOM 772 O O . PRO A 1 98 ? 10.031 -13.758 -6.750 1.00 90.31 98 PRO A O 1
ATOM 775 N N . ASP A 1 99 ? 10.174 -13.154 -8.903 1.00 90.38 99 ASP A N 1
ATOM 776 C CA . ASP A 1 99 ? 10.778 -11.834 -8.690 1.00 90.38 99 ASP A CA 1
ATOM 777 C C . ASP A 1 99 ? 9.744 -10.706 -8.500 1.00 90.38 99 ASP A C 1
ATOM 779 O O . ASP A 1 99 ? 10.113 -9.534 -8.407 1.00 90.38 99 ASP A O 1
ATOM 783 N N . TYR A 1 100 ? 8.445 -11.032 -8.421 1.00 92.69 100 TYR A N 1
ATOM 784 C CA . TYR A 1 100 ? 7.394 -10.045 -8.197 1.00 92.69 100 TYR A CA 1
ATOM 785 C C . TYR A 1 100 ? 7.635 -9.317 -6.877 1.00 92.69 100 TYR A C 1
ATOM 787 O O . TYR A 1 100 ? 7.543 -9.910 -5.801 1.00 92.69 100 TYR A O 1
ATOM 795 N N . HIS A 1 101 ? 7.915 -8.017 -6.968 1.00 94.00 101 HIS A N 1
ATOM 796 C CA . HIS A 1 101 ? 8.203 -7.154 -5.829 1.00 94.00 101 HIS A CA 1
ATOM 797 C C . HIS A 1 101 ? 7.719 -5.733 -6.105 1.00 94.00 101 HIS A C 1
ATOM 799 O O . HIS A 1 101 ? 8.033 -5.143 -7.139 1.00 94.00 101 HIS A O 1
ATOM 805 N N . MET A 1 102 ? 6.913 -5.178 -5.203 1.00 94.19 102 MET A N 1
ATOM 806 C CA . MET A 1 102 ? 6.315 -3.855 -5.370 1.00 94.19 102 MET A CA 1
ATOM 807 C C . MET A 1 102 ? 6.229 -3.099 -4.049 1.00 94.19 102 MET A C 1
ATOM 809 O O . MET A 1 102 ? 6.047 -3.686 -2.986 1.00 94.19 102 MET A O 1
ATOM 813 N N . TYR A 1 103 ? 6.257 -1.770 -4.150 1.00 94.44 103 TYR A N 1
ATOM 814 C CA . TYR A 1 103 ? 6.048 -0.862 -3.028 1.00 94.44 103 TYR A CA 1
ATOM 815 C C . TYR A 1 103 ? 4.854 0.057 -3.273 1.00 94.44 103 TYR A C 1
ATOM 817 O O . TYR A 1 103 ? 4.538 0.421 -4.414 1.00 94.44 103 TYR A O 1
ATOM 825 N N . ALA A 1 104 ? 4.195 0.460 -2.193 1.00 95.31 104 ALA A N 1
ATOM 826 C CA . ALA A 1 104 ? 3.115 1.429 -2.241 1.00 95.31 104 ALA A CA 1
ATOM 827 C C . ALA A 1 104 ? 2.974 2.216 -0.938 1.00 95.31 104 ALA A C 1
ATOM 829 O O . ALA A 1 104 ? 3.455 1.799 0.107 1.00 95.31 104 ALA A O 1
ATOM 830 N N . VAL A 1 105 ? 2.254 3.335 -0.992 1.00 94.75 105 VAL A N 1
ATOM 831 C CA . VAL A 1 105 ? 1.818 4.082 0.191 1.00 94.75 105 VAL A CA 1
ATOM 832 C C . VAL A 1 105 ? 0.344 3.801 0.442 1.00 94.75 105 VAL A C 1
ATOM 834 O O . VAL A 1 105 ? -0.496 4.035 -0.431 1.00 94.75 105 VAL A O 1
ATOM 837 N N . ALA A 1 106 ? 0.023 3.320 1.639 1.00 95.25 106 ALA A N 1
ATOM 838 C CA . ALA A 1 106 ? -1.345 3.091 2.073 1.00 95.25 106 ALA A CA 1
ATOM 839 C C . ALA A 1 106 ? -1.937 4.342 2.712 1.00 95.25 106 ALA A C 1
ATOM 841 O O . ALA A 1 106 ? -1.361 4.922 3.629 1.00 95.25 106 ALA A O 1
ATOM 842 N N . MET A 1 107 ? -3.125 4.739 2.275 1.00 94.94 107 MET A N 1
ATOM 843 C CA . MET A 1 107 ? -3.830 5.903 2.792 1.00 94.94 107 MET A CA 1
ATOM 844 C C . MET A 1 107 ? -5.269 5.524 3.108 1.00 94.94 107 MET A C 1
ATOM 846 O O . MET A 1 107 ? -6.040 5.213 2.206 1.00 94.94 107 MET A O 1
ATOM 850 N N . TRP A 1 108 ? -5.691 5.631 4.368 1.00 94.69 108 TRP A N 1
ATOM 851 C CA . TRP A 1 108 ? -7.121 5.553 4.652 1.00 94.69 108 TRP A CA 1
ATOM 852 C C . TRP A 1 108 ? -7.837 6.735 3.993 1.00 94.69 108 TRP A C 1
ATOM 854 O O . TRP A 1 108 ? -7.345 7.872 3.991 1.00 94.69 108 TRP A O 1
ATOM 864 N N . LYS A 1 109 ? -9.036 6.503 3.460 1.00 93.81 109 LYS A N 1
ATOM 865 C CA . LYS A 1 109 ? -9.954 7.586 3.095 1.00 93.81 109 LYS A CA 1
ATOM 866 C C . LYS A 1 109 ? -10.232 8.431 4.343 1.00 93.81 109 LYS A C 1
ATOM 868 O O . LYS A 1 109 ? -10.305 7.910 5.459 1.00 93.81 109 LYS A O 1
ATOM 873 N N . LYS A 1 110 ? -10.354 9.752 4.171 1.00 90.44 110 LYS A N 1
ATOM 874 C CA . LYS A 1 110 ? -10.505 10.696 5.294 1.00 90.44 110 LYS A CA 1
ATOM 875 C C . LYS A 1 110 ? -11.644 10.260 6.225 1.00 90.44 110 LYS A C 1
ATOM 877 O O . LYS A 1 110 ? -12.763 10.029 5.775 1.00 90.44 110 LYS A O 1
ATOM 882 N N . GLY A 1 111 ? -11.343 10.127 7.518 1.00 89.62 111 GLY A N 1
ATOM 883 C CA . GLY A 1 111 ? -12.309 9.722 8.547 1.00 89.62 111 GLY A CA 1
ATOM 884 C C . GLY A 1 111 ? -12.714 8.240 8.536 1.00 89.62 111 GLY A C 1
ATOM 885 O O . GLY A 1 111 ? -13.533 7.841 9.361 1.00 89.62 111 GLY A O 1
ATOM 886 N N . LYS A 1 112 ? -12.159 7.407 7.644 1.00 92.81 112 LYS A N 1
ATOM 887 C CA . LYS A 1 112 ? -12.540 5.989 7.501 1.00 92.81 112 LYS A CA 1
ATOM 888 C C . LYS A 1 112 ? -11.584 5.003 8.171 1.00 92.81 112 LYS A C 1
ATOM 890 O O . LYS A 1 112 ? -11.899 3.821 8.239 1.00 92.81 112 LYS A O 1
ATOM 895 N N . GLU A 1 113 ? -10.488 5.467 8.758 1.00 87.44 113 GLU A N 1
ATOM 896 C CA . GLU A 1 113 ? -9.492 4.623 9.439 1.00 87.44 113 GLU A CA 1
ATOM 897 C C . GLU A 1 113 ? -10.071 3.747 10.561 1.00 87.44 113 GLU A C 1
ATOM 899 O O . GLU A 1 113 ? -9.659 2.605 10.758 1.00 87.44 113 GLU A O 1
ATOM 904 N N . LYS A 1 114 ? -11.086 4.244 11.275 1.00 88.50 114 LYS A N 1
ATOM 905 C CA . LYS A 1 114 ? -11.748 3.490 12.351 1.00 88.50 114 LYS A CA 1
ATOM 906 C C . LYS A 1 114 ? -12.584 2.315 11.844 1.00 88.50 114 LYS A C 1
ATOM 908 O O . LYS A 1 114 ? -12.878 1.423 12.631 1.00 88.50 114 LYS A O 1
ATOM 913 N N . THR A 1 115 ? -12.977 2.322 10.568 1.00 90.38 115 THR A N 1
ATOM 914 C CA . THR A 1 115 ? -13.816 1.259 9.991 1.00 90.38 115 THR A CA 1
ATOM 915 C C . THR A 1 115 ? -13.049 -0.039 9.811 1.00 90.38 115 THR A C 1
ATOM 917 O O . THR A 1 115 ? -13.665 -1.097 9.812 1.00 90.38 115 THR A O 1
ATOM 920 N N . LYS A 1 116 ? -11.721 0.045 9.642 1.00 91.06 116 LYS A N 1
ATOM 921 C CA . LYS A 1 116 ? -10.857 -1.103 9.345 1.00 91.06 116 LYS A CA 1
ATOM 922 C C . LYS A 1 116 ? -11.313 -1.907 8.115 1.00 91.06 116 LYS A C 1
ATOM 924 O O . LYS A 1 116 ? -10.898 -3.044 7.947 1.00 91.06 116 LYS A O 1
ATOM 929 N N . ASN A 1 117 ? -12.124 -1.296 7.244 1.00 93.81 117 ASN A N 1
ATOM 930 C CA . ASN A 1 117 ? -12.602 -1.902 6.009 1.00 93.81 117 ASN A CA 1
ATOM 931 C C . ASN A 1 117 ? -11.558 -1.694 4.889 1.00 93.81 117 ASN A C 1
ATOM 933 O O . ASN A 1 117 ? -11.273 -0.541 4.552 1.00 93.81 117 ASN A O 1
ATOM 937 N N . PRO A 1 118 ? -11.028 -2.763 4.271 1.00 93.81 118 PRO A N 1
ATOM 938 C CA . PRO A 1 118 ? -10.006 -2.681 3.224 1.00 93.81 118 PRO A CA 1
ATOM 939 C C . PRO A 1 118 ? -10.399 -1.815 2.013 1.00 93.81 118 PRO A C 1
ATOM 941 O O . PRO A 1 118 ? -9.544 -1.161 1.421 1.00 93.81 118 PRO A O 1
ATOM 944 N N . GLU A 1 119 ? -11.687 -1.716 1.673 1.00 95.06 119 GLU A N 1
ATOM 945 C CA . GLU A 1 119 ? -12.189 -0.877 0.567 1.00 95.06 119 GLU A CA 1
ATOM 946 C C . GLU A 1 119 ? -12.053 0.633 0.830 1.00 95.06 119 GLU A C 1
ATOM 948 O O . GLU A 1 119 ? -12.215 1.484 -0.057 1.00 95.06 119 GLU A O 1
ATOM 953 N N . GLN A 1 120 ? -11.785 0.991 2.085 1.00 96.62 120 GLN A N 1
ATOM 954 C CA . GLN A 1 120 ? -11.551 2.362 2.512 1.00 96.62 120 GLN A CA 1
ATOM 955 C C . GLN A 1 120 ? -10.064 2.735 2.490 1.00 96.62 120 GLN A C 1
ATOM 957 O O . GLN A 1 120 ? -9.720 3.828 2.944 1.00 96.62 120 GLN A O 1
ATOM 962 N N . ILE A 1 121 ? -9.200 1.865 1.960 1.00 95.94 121 ILE A N 1
ATOM 963 C CA . ILE A 1 121 ? -7.770 2.112 1.782 1.00 95.94 121 ILE A CA 1
ATOM 964 C C . ILE A 1 121 ? -7.508 2.456 0.316 1.00 95.94 121 ILE A C 1
ATOM 966 O O . ILE A 1 121 ? -7.742 1.658 -0.591 1.00 95.94 121 ILE A O 1
ATOM 970 N N . ASP A 1 122 ? -6.989 3.657 0.102 1.00 96.12 122 ASP A N 1
ATOM 971 C CA . ASP A 1 122 ? -6.384 4.072 -1.151 1.00 96.12 122 ASP A CA 1
ATOM 972 C C . ASP A 1 122 ? -4.905 3.663 -1.138 1.00 96.12 122 ASP A C 1
ATOM 974 O O . ASP A 1 122 ? -4.168 4.006 -0.212 1.00 96.12 122 ASP A O 1
ATOM 978 N N . VAL A 1 123 ? -4.456 2.949 -2.167 1.00 96.50 123 VAL A N 1
ATOM 979 C CA . VAL A 1 123 ? -3.062 2.520 -2.318 1.00 96.50 123 VAL A CA 1
ATOM 980 C C . VAL A 1 123 ? -2.423 3.293 -3.466 1.00 96.50 123 VAL A C 1
ATOM 982 O O . VAL A 1 123 ? -2.938 3.304 -4.582 1.00 96.50 123 VAL A O 1
ATOM 985 N N . TYR A 1 124 ? -1.301 3.954 -3.196 1.00 95.31 124 TYR A N 1
ATOM 986 C CA . TYR A 1 124 ? -0.541 4.710 -4.188 1.00 95.31 124 TYR A CA 1
ATOM 987 C C . TYR A 1 124 ? 0.729 3.947 -4.545 1.00 95.31 124 TYR A C 1
ATOM 989 O O . TYR A 1 124 ? 1.600 3.785 -3.697 1.00 95.31 124 TYR A O 1
ATOM 997 N N . THR A 1 125 ? 0.851 3.487 -5.786 1.00 94.38 125 THR A N 1
ATOM 998 C CA . THR A 1 125 ? 2.007 2.704 -6.252 1.00 94.38 125 THR A CA 1
ATOM 999 C C . THR A 1 125 ? 2.573 3.278 -7.546 1.00 94.38 125 THR A C 1
ATOM 1001 O O . THR A 1 125 ? 1.887 4.003 -8.270 1.00 94.38 125 THR A O 1
ATOM 1004 N N . VAL A 1 126 ? 3.838 2.987 -7.840 1.00 91.94 126 VAL A N 1
ATOM 1005 C CA . VAL A 1 126 ? 4.486 3.422 -9.078 1.00 91.94 126 VAL A CA 1
ATOM 1006 C C . VAL A 1 126 ? 4.228 2.384 -10.160 1.00 91.94 126 VAL A C 1
ATOM 1008 O O . VAL A 1 126 ? 4.608 1.226 -10.033 1.00 91.94 126 VAL A O 1
ATOM 1011 N N . GLN A 1 127 ? 3.623 2.821 -11.259 1.00 88.12 127 GLN A N 1
ATOM 1012 C CA . GLN A 1 127 ? 3.496 2.026 -12.469 1.00 88.12 127 GLN A CA 1
ATOM 1013 C C . GLN A 1 127 ? 4.498 2.523 -13.508 1.00 88.12 127 GLN A C 1
ATOM 1015 O O . GLN A 1 127 ? 4.563 3.721 -13.808 1.00 88.12 127 GLN A O 1
ATOM 1020 N N . GLN A 1 128 ? 5.262 1.594 -14.075 1.00 84.31 128 GLN A N 1
ATOM 1021 C CA . GLN A 1 128 ? 6.127 1.860 -15.213 1.00 84.31 128 GLN A CA 1
ATOM 1022 C C . GLN A 1 128 ? 5.397 1.492 -16.509 1.00 84.31 128 GLN A C 1
ATOM 1024 O O . GLN A 1 128 ? 4.901 0.378 -16.659 1.00 84.31 128 GLN A O 1
ATOM 1029 N N . LYS A 1 129 ? 5.320 2.438 -17.448 1.00 80.12 129 LYS A N 1
ATOM 1030 C CA . LYS A 1 129 ? 4.808 2.220 -18.806 1.00 80.12 129 LYS A CA 1
ATOM 1031 C C . LYS A 1 129 ? 5.890 2.646 -19.796 1.00 80.12 129 LYS A C 1
ATOM 1033 O O . LYS A 1 129 ? 6.042 3.834 -20.090 1.00 80.12 129 LYS A O 1
ATOM 1038 N N . GLY A 1 130 ? 6.672 1.675 -20.266 1.00 81.81 130 GLY A N 1
ATOM 1039 C CA . GLY A 1 130 ? 7.892 1.929 -21.037 1.00 81.81 130 GLY A CA 1
ATOM 1040 C C . GLY A 1 130 ? 8.922 2.689 -20.196 1.00 81.81 130 GLY A C 1
ATOM 1041 O O . GLY A 1 130 ? 9.274 2.254 -19.102 1.00 81.81 130 GLY A O 1
ATOM 1042 N N . VAL A 1 131 ? 9.361 3.853 -20.678 1.00 81.19 131 VAL A N 1
ATOM 1043 C CA . VAL A 1 131 ? 10.301 4.746 -19.966 1.00 81.19 131 VAL A CA 1
ATOM 1044 C C . VAL A 1 131 ? 9.626 5.668 -18.942 1.00 81.19 131 VAL A C 1
ATOM 1046 O O . VAL A 1 131 ? 10.291 6.305 -18.128 1.00 81.19 131 VAL A O 1
ATOM 1049 N N . ARG A 1 132 ? 8.293 5.784 -18.965 1.00 78.06 132 ARG A N 1
ATOM 1050 C CA . ARG A 1 132 ? 7.570 6.694 -18.067 1.00 78.06 132 ARG A CA 1
ATOM 1051 C C . ARG A 1 132 ? 7.221 5.988 -16.767 1.00 78.06 132 ARG A C 1
ATOM 1053 O O . ARG A 1 132 ? 6.680 4.882 -16.784 1.00 78.06 132 ARG A O 1
ATOM 1060 N N . LYS A 1 133 ? 7.464 6.665 -15.647 1.00 83.50 133 LYS A N 1
ATOM 1061 C CA . LYS A 1 133 ? 7.018 6.237 -14.319 1.00 83.50 133 LYS A CA 1
ATOM 1062 C C . LYS A 1 133 ? 5.926 7.188 -13.848 1.00 83.50 133 LYS A C 1
ATOM 1064 O O . LYS A 1 133 ? 6.051 8.406 -13.955 1.00 83.50 133 LYS A O 1
ATOM 1069 N N . ARG A 1 134 ? 4.825 6.643 -13.344 1.00 87.25 134 ARG A N 1
ATOM 1070 C CA . ARG A 1 134 ? 3.718 7.440 -12.808 1.00 87.25 134 ARG A CA 1
ATOM 1071 C C . ARG A 1 134 ? 3.226 6.825 -11.515 1.00 87.25 134 ARG A C 1
ATOM 1073 O O . ARG A 1 134 ? 3.076 5.609 -11.431 1.00 87.25 134 ARG A O 1
ATOM 1080 N N . VAL A 1 135 ? 2.923 7.672 -10.539 1.00 90.75 135 VAL A N 1
ATOM 1081 C CA . VAL A 1 135 ? 2.194 7.240 -9.349 1.00 90.75 135 VAL A CA 1
ATOM 1082 C C . VAL A 1 135 ? 0.727 7.069 -9.724 1.00 90.75 135 VAL A C 1
ATOM 1084 O O . VAL A 1 135 ? 0.074 8.014 -10.162 1.00 90.75 135 VAL A O 1
ATOM 1087 N N . ILE A 1 136 ? 0.210 5.859 -9.564 1.00 92.25 136 ILE A N 1
ATOM 1088 C CA . ILE A 1 136 ? -1.201 5.544 -9.758 1.00 92.25 136 ILE A CA 1
ATOM 1089 C C . ILE A 1 136 ? -1.869 5.309 -8.408 1.00 92.25 136 ILE A C 1
ATOM 1091 O O . ILE A 1 136 ? -1.256 4.801 -7.470 1.00 92.25 136 ILE A O 1
ATOM 1095 N N . LYS A 1 137 ? -3.146 5.676 -8.332 1.00 94.25 137 LYS A N 1
ATOM 1096 C CA . LYS A 1 137 ? -4.023 5.359 -7.210 1.00 94.25 137 LYS A CA 1
ATOM 1097 C C . LYS A 1 137 ? -4.812 4.091 -7.543 1.00 94.25 137 LYS A C 1
ATOM 1099 O O . LYS A 1 137 ? -5.408 4.019 -8.613 1.00 94.25 137 LYS A O 1
ATOM 1104 N N . THR A 1 138 ? -4.834 3.127 -6.631 1.00 95.00 138 THR A N 1
ATOM 1105 C CA . THR A 1 138 ? -5.548 1.849 -6.757 1.00 95.00 138 THR A CA 1
ATOM 1106 C C . THR A 1 138 ? -6.144 1.410 -5.409 1.00 95.00 138 THR A C 1
ATOM 1108 O O . THR A 1 138 ? -6.037 2.133 -4.415 1.00 95.00 138 THR A O 1
ATOM 1111 N N . THR A 1 139 ? -6.811 0.256 -5.368 1.00 95.94 139 THR A N 1
ATOM 1112 C CA . THR A 1 139 ? -7.334 -0.370 -4.143 1.00 95.94 139 THR A CA 1
ATOM 1113 C C . THR A 1 139 ? -6.330 -1.359 -3.553 1.00 95.94 139 THR A C 1
ATOM 1115 O O . THR A 1 139 ? -5.447 -1.858 -4.255 1.00 95.94 139 THR A O 1
ATOM 1118 N N . LEU A 1 140 ? -6.493 -1.696 -2.269 1.00 95.56 140 LEU A N 1
ATOM 1119 C CA . LEU A 1 140 ? -5.688 -2.745 -1.636 1.00 95.56 140 LEU A CA 1
ATOM 1120 C C . LEU A 1 140 ? -5.825 -4.091 -2.362 1.00 95.56 140 LEU A C 1
ATOM 1122 O O . LEU A 1 140 ? -4.812 -4.724 -2.633 1.00 95.56 140 LEU A O 1
ATOM 1126 N N . SER A 1 141 ? -7.045 -4.481 -2.741 1.00 94.88 141 SER A N 1
ATOM 1127 C CA . SER A 1 141 ? -7.319 -5.745 -3.440 1.00 94.88 141 SER A CA 1
ATOM 1128 C C . SER A 1 141 ? -6.672 -5.842 -4.823 1.00 94.88 141 SER A C 1
ATOM 1130 O O . SER A 1 141 ? -6.265 -6.918 -5.240 1.00 94.88 141 SER A O 1
ATOM 1132 N N . ALA A 1 142 ? -6.559 -4.727 -5.545 1.00 94.81 142 ALA A N 1
ATOM 1133 C CA . ALA A 1 142 ? -5.914 -4.711 -6.854 1.00 94.81 142 ALA A CA 1
ATOM 1134 C C . ALA A 1 142 ? -4.380 -4.700 -6.749 1.00 94.81 142 ALA A C 1
ATOM 1136 O O . ALA A 1 142 ? -3.693 -5.182 -7.649 1.00 94.81 142 ALA A O 1
ATOM 1137 N N . PHE A 1 143 ? -3.836 -4.125 -5.672 1.00 95.75 143 PHE A N 1
ATOM 1138 C CA . PHE A 1 143 ? -2.395 -4.065 -5.426 1.00 95.75 143 PHE A CA 1
ATOM 1139 C C . PHE A 1 143 ? -1.842 -5.372 -4.842 1.00 95.75 143 PHE A C 1
ATOM 1141 O O . PHE A 1 143 ? -0.810 -5.872 -5.289 1.00 95.75 143 PHE A O 1
ATOM 1148 N N . TRP A 1 144 ? -2.528 -5.929 -3.846 1.00 96.06 144 TRP A N 1
ATOM 1149 C CA . TRP A 1 144 ? -2.138 -7.158 -3.174 1.00 96.06 144 TRP A CA 1
ATOM 1150 C C . TRP A 1 144 ? -2.786 -8.345 -3.886 1.00 96.06 144 TRP A C 1
ATOM 1152 O O . TRP A 1 144 ? -3.976 -8.591 -3.740 1.00 96.06 144 TRP A O 1
ATOM 1162 N N . LYS A 1 145 ? -2.011 -9.070 -4.693 1.00 94.25 145 LYS A N 1
ATOM 1163 C CA . LYS A 1 145 ? -2.510 -10.181 -5.520 1.00 94.25 145 LYS A CA 1
ATOM 1164 C C . LYS A 1 145 ? -2.487 -11.505 -4.767 1.00 94.25 145 LYS A C 1
ATOM 1166 O O . LYS A 1 145 ? -1.682 -11.663 -3.850 1.00 94.25 145 LYS A O 1
ATOM 1171 N N . GLN A 1 146 ? -3.341 -12.448 -5.150 1.00 92.56 146 GLN A N 1
ATOM 1172 C CA . GLN A 1 146 ? -3.266 -13.814 -4.630 1.00 92.56 146 GLN A CA 1
ATOM 1173 C C . GLN A 1 146 ? -1.860 -14.398 -4.872 1.00 92.56 146 GLN A C 1
ATOM 1175 O O . GLN A 1 146 ? -1.159 -13.944 -5.773 1.00 92.56 146 GLN A O 1
ATOM 1180 N N . ASP A 1 147 ? -1.420 -15.311 -4.006 1.00 94.06 147 ASP A N 1
ATOM 1181 C CA . ASP A 1 147 ? -0.058 -15.877 -3.985 1.00 94.06 147 ASP A CA 1
ATOM 1182 C C . ASP A 1 147 ? 1.070 -14.861 -3.733 1.00 94.06 147 ASP A C 1
ATOM 1184 O O . ASP A 1 147 ? 2.246 -15.142 -3.959 1.00 94.06 147 ASP A O 1
ATOM 1188 N N . SER A 1 148 ? 0.733 -13.669 -3.235 1.00 96.44 148 SER A N 1
ATOM 1189 C CA . SER A 1 148 ? 1.707 -12.702 -2.731 1.00 96.44 148 SER A CA 1
ATOM 1190 C C . SER A 1 148 ? 1.499 -12.423 -1.248 1.00 96.44 148 SER A C 1
ATOM 1192 O O . SER A 1 148 ? 0.392 -12.517 -0.707 1.00 96.44 148 SER A O 1
ATOM 1194 N N . VAL A 1 149 ? 2.583 -12.044 -0.584 1.00 96.81 149 VAL A N 1
ATOM 1195 C CA . VAL A 1 149 ? 2.591 -11.627 0.816 1.00 96.81 149 VAL A CA 1
ATOM 1196 C C . VAL A 1 149 ? 2.911 -10.144 0.916 1.00 96.81 149 VAL A C 1
ATOM 1198 O O . VAL A 1 149 ? 3.662 -9.604 0.103 1.00 96.81 149 VAL A O 1
ATOM 1201 N N . ILE A 1 150 ? 2.353 -9.482 1.926 1.00 96.44 150 ILE A N 1
ATOM 1202 C CA . ILE A 1 150 ? 2.504 -8.040 2.140 1.00 96.44 150 ILE A CA 1
ATOM 1203 C C . ILE A 1 150 ? 3.063 -7.744 3.528 1.00 96.44 150 ILE A C 1
ATOM 1205 O O . ILE A 1 150 ? 2.738 -8.441 4.481 1.00 96.44 150 ILE A O 1
ATOM 1209 N N . ARG A 1 151 ? 3.872 -6.699 3.683 1.00 95.25 151 ARG A N 1
ATOM 1210 C CA . ARG A 1 151 ? 4.295 -6.186 4.995 1.00 95.25 151 ARG A CA 1
ATOM 1211 C C . ARG A 1 151 ? 4.238 -4.667 5.051 1.00 95.25 151 ARG A C 1
ATOM 1213 O O . ARG A 1 151 ? 4.244 -4.000 4.018 1.00 95.25 151 ARG A O 1
ATOM 1220 N N . ILE A 1 152 ? 4.227 -4.131 6.268 1.00 93.62 152 ILE A N 1
ATOM 1221 C CA . ILE A 1 152 ? 4.452 -2.705 6.521 1.00 93.62 152 ILE A CA 1
ATOM 1222 C C . ILE A 1 152 ? 5.970 -2.488 6.613 1.00 93.62 152 ILE A C 1
ATOM 1224 O O . ILE A 1 152 ? 6.636 -3.164 7.392 1.00 93.62 152 ILE A O 1
ATOM 1228 N N . ASN A 1 153 ? 6.528 -1.577 5.813 1.00 90.31 153 ASN A N 1
ATOM 1229 C CA . ASN A 1 153 ? 7.972 -1.349 5.706 1.00 90.31 153 ASN A CA 1
ATOM 1230 C C . ASN A 1 153 ? 8.339 0.138 5.865 1.00 90.31 153 ASN A C 1
ATOM 1232 O O . ASN A 1 153 ? 8.747 0.804 4.918 1.00 90.31 153 ASN A O 1
ATOM 1236 N N . ASN A 1 154 ? 8.210 0.666 7.083 1.00 86.81 154 ASN A N 1
ATOM 1237 C CA . ASN A 1 154 ? 8.551 2.059 7.394 1.00 86.81 154 ASN A CA 1
ATOM 1238 C C . ASN A 1 154 ? 9.963 2.161 8.004 1.00 86.81 154 ASN A C 1
ATOM 1240 O O . ASN A 1 154 ? 10.137 2.741 9.073 1.00 86.81 154 ASN A O 1
ATOM 1244 N N . VAL A 1 155 ? 10.970 1.534 7.387 1.00 79.62 155 VAL A N 1
ATOM 1245 C CA . VAL A 1 155 ? 12.337 1.461 7.950 1.00 79.62 155 VAL A CA 1
ATOM 1246 C C . VAL A 1 155 ? 12.952 2.849 8.184 1.00 79.62 155 VAL A C 1
ATOM 1248 O O . VAL A 1 155 ? 13.633 3.049 9.193 1.00 79.62 155 VAL A O 1
ATOM 1251 N N . ASP A 1 156 ? 12.639 3.820 7.324 1.00 79.44 156 ASP A N 1
ATOM 1252 C CA . ASP A 1 156 ? 13.212 5.173 7.370 1.00 79.44 156 ASP A CA 1
ATOM 1253 C C . ASP A 1 156 ? 12.727 6.010 8.567 1.00 79.44 156 ASP A C 1
ATOM 1255 O O . ASP A 1 156 ? 13.427 6.918 9.015 1.00 79.44 156 ASP A O 1
ATOM 1259 N N . ASP A 1 157 ? 11.591 5.660 9.181 1.00 80.44 157 ASP A N 1
ATOM 1260 C CA . ASP A 1 157 ? 11.071 6.325 10.388 1.00 80.44 157 ASP A CA 1
ATOM 1261 C C . ASP A 1 157 ? 11.996 6.173 11.612 1.00 80.44 157 ASP A C 1
ATOM 1263 O O . ASP A 1 157 ? 11.759 6.793 12.656 1.00 80.44 157 ASP A O 1
ATOM 1267 N N . LYS A 1 158 ? 13.005 5.294 11.538 1.00 77.38 158 LYS A N 1
ATOM 1268 C CA . LYS A 1 158 ? 14.036 5.130 12.574 1.00 77.38 158 LYS A CA 1
ATOM 1269 C C . LYS A 1 158 ? 15.154 6.167 12.447 1.00 77.38 158 LYS A C 1
ATOM 1271 O O . LYS A 1 158 ? 15.851 6.401 13.429 1.00 77.38 158 LYS A O 1
ATOM 1276 N N . GLN A 1 159 ? 15.322 6.759 11.266 1.00 78.44 159 GLN A N 1
ATOM 1277 C CA . GLN A 1 159 ? 16.428 7.664 10.946 1.00 78.44 159 GLN A CA 1
ATOM 1278 C C . GLN A 1 159 ? 15.963 9.107 10.743 1.00 78.44 159 GLN A C 1
ATOM 1280 O O . GLN A 1 159 ? 16.678 10.035 11.111 1.00 78.44 159 GLN A O 1
ATOM 1285 N N . GLU A 1 160 ? 14.760 9.304 10.204 1.00 77.81 160 GLU A N 1
ATOM 1286 C CA . GLU A 1 160 ? 14.225 10.623 9.878 1.00 77.81 160 GLU A CA 1
ATOM 1287 C C . GLU A 1 160 ? 12.909 10.906 10.602 1.00 77.81 160 GLU A C 1
ATOM 1289 O O . GLU A 1 160 ? 12.156 9.999 10.966 1.00 77.81 160 GLU A O 1
ATOM 1294 N N . THR A 1 161 ? 12.614 12.194 10.798 1.00 79.50 161 THR A N 1
ATOM 1295 C CA . THR A 1 161 ? 11.339 12.620 11.375 1.00 79.50 161 THR A CA 1
ATOM 1296 C C . THR A 1 161 ? 10.192 12.270 10.417 1.00 79.50 161 THR A C 1
ATOM 1298 O O . THR A 1 161 ? 10.174 12.760 9.284 1.00 79.50 161 THR A O 1
ATOM 1301 N N . PRO A 1 162 ? 9.203 11.484 10.875 1.00 82.69 162 PRO A N 1
ATOM 1302 C CA . PRO A 1 162 ? 8.007 11.137 10.114 1.00 82.69 162 PRO A CA 1
ATOM 1303 C C . PRO A 1 162 ? 7.288 12.364 9.525 1.00 82.69 162 PRO A C 1
ATOM 1305 O O . PRO A 1 162 ? 7.052 13.350 10.226 1.00 82.69 162 PRO A O 1
ATOM 1308 N N . ASN A 1 163 ? 6.897 12.303 8.246 1.00 83.75 163 ASN A N 1
ATOM 1309 C CA . ASN A 1 163 ? 6.058 13.332 7.626 1.00 83.75 163 ASN A CA 1
ATOM 1310 C C . AS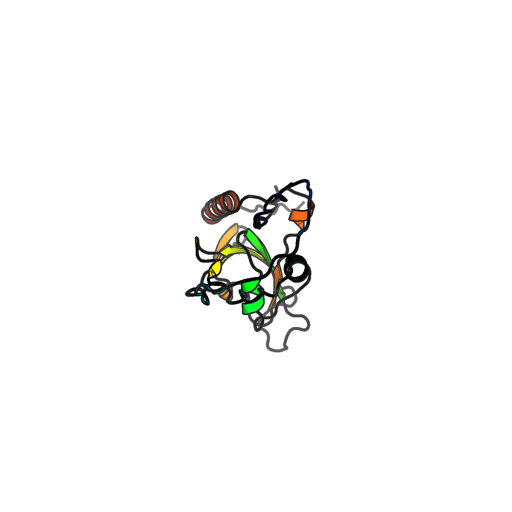N A 1 163 ? 4.653 13.317 8.244 1.00 83.75 163 ASN A C 1
ATOM 1312 O O . ASN A 1 163 ? 4.111 12.259 8.554 1.00 83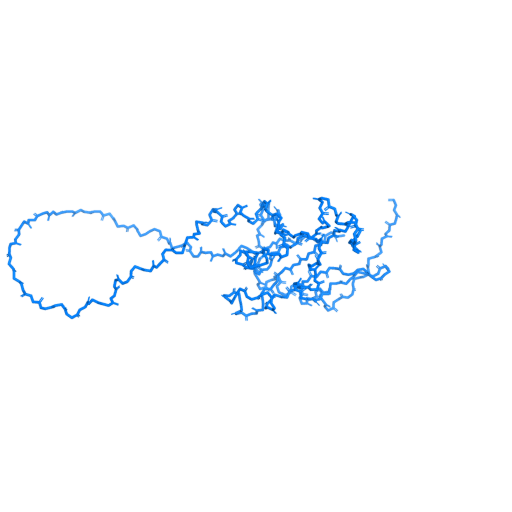.75 163 ASN A O 1
ATOM 1316 N N . SER A 1 164 ? 3.999 14.476 8.338 1.00 87.69 164 SER A N 1
ATOM 1317 C CA . SER A 1 164 ? 2.599 14.510 8.769 1.00 87.69 164 SER A CA 1
ATOM 1318 C C . SER A 1 164 ? 1.674 13.873 7.722 1.00 87.69 164 SER A C 1
ATOM 1320 O O . SER A 1 164 ? 1.924 13.949 6.516 1.00 87.69 164 SER A O 1
ATOM 1322 N N . GLU A 1 165 ? 0.542 13.303 8.151 1.00 87.75 165 GLU A N 1
ATOM 1323 C CA . GLU A 1 165 ? -0.463 12.755 7.224 1.00 87.75 165 GLU A CA 1
ATOM 1324 C C . GLU A 1 165 ? -0.917 13.799 6.184 1.00 87.75 165 GLU A C 1
ATOM 1326 O O . GLU A 1 165 ? -1.118 13.481 5.008 1.00 87.75 165 GLU A O 1
ATOM 1331 N N . LYS A 1 166 ? -1.046 15.065 6.603 1.00 90.44 166 LYS A N 1
ATOM 1332 C CA . LYS A 1 166 ? -1.403 16.189 5.727 1.00 90.44 166 LYS A CA 1
ATOM 1333 C C . LYS A 1 166 ? -0.377 16.360 4.604 1.00 90.44 166 LYS A C 1
ATOM 1335 O O . LYS A 1 166 ? -0.769 16.500 3.441 1.00 90.44 166 LYS A O 1
ATOM 1340 N N . ASP A 1 167 ? 0.909 16.308 4.935 1.00 89.81 167 ASP A N 1
ATOM 1341 C CA . ASP A 1 167 ? 1.992 16.465 3.964 1.00 89.81 167 ASP A CA 1
ATOM 1342 C C . ASP A 1 167 ? 2.066 15.272 3.020 1.00 89.81 167 ASP A C 1
ATOM 1344 O O . ASP A 1 167 ? 2.191 15.458 1.810 1.00 89.81 167 ASP A O 1
ATOM 1348 N N . ILE A 1 168 ? 1.897 14.053 3.539 1.00 90.50 168 ILE A N 1
ATOM 1349 C CA . ILE A 1 168 ? 1.857 12.838 2.718 1.00 90.50 168 ILE A CA 1
ATOM 1350 C C . ILE A 1 168 ? 0.694 12.912 1.721 1.00 90.50 168 ILE A C 1
ATOM 1352 O O . ILE A 1 168 ? 0.907 12.718 0.526 1.00 90.50 168 ILE A O 1
ATOM 1356 N N . ARG A 1 169 ? -0.522 13.281 2.153 1.00 91.19 169 ARG A N 1
ATOM 1357 C CA . ARG A 1 169 ? -1.674 13.466 1.243 1.00 91.19 169 ARG A CA 1
ATOM 1358 C C . ARG A 1 169 ? -1.391 14.500 0.154 1.00 91.19 169 ARG A C 1
ATOM 1360 O O . ARG A 1 169 ? -1.738 14.272 -1.006 1.00 91.19 169 ARG A O 1
ATOM 1367 N N . SER A 1 170 ? -0.762 15.617 0.515 1.00 89.75 170 SER A N 1
ATOM 1368 C CA . SER A 1 170 ? -0.367 16.662 -0.436 1.00 89.75 170 SER A CA 1
ATOM 1369 C C . SER A 1 170 ? 0.641 16.133 -1.462 1.00 89.75 170 SER A C 1
ATOM 1371 O O . SER A 1 170 ? 0.431 16.287 -2.667 1.00 89.75 170 SER A O 1
ATOM 1373 N N . LYS A 1 171 ? 1.684 15.425 -1.004 1.00 89.38 171 LYS A N 1
ATOM 1374 C CA . LYS A 1 171 ? 2.694 14.784 -1.860 1.00 89.38 171 LYS A CA 1
ATOM 1375 C C . LYS A 1 171 ? 2.066 13.756 -2.806 1.00 89.38 171 LYS A C 1
ATOM 1377 O O . LYS A 1 171 ? 2.333 13.817 -4.001 1.00 89.38 171 LYS A O 1
ATOM 1382 N N . MET A 1 172 ? 1.184 12.881 -2.314 1.00 89.44 172 MET A N 1
ATOM 1383 C CA . MET A 1 172 ? 0.504 11.868 -3.138 1.00 89.44 172 MET A CA 1
ATOM 1384 C C . MET A 1 172 ? -0.404 12.492 -4.195 1.00 89.44 172 MET A C 1
ATOM 1386 O O . MET A 1 172 ? -0.394 12.064 -5.346 1.00 89.44 172 MET A O 1
ATOM 1390 N N . THR A 1 173 ? -1.145 13.542 -3.835 1.00 87.00 173 THR A N 1
ATOM 1391 C CA . THR A 1 173 ? -2.014 14.258 -4.781 1.00 87.00 173 THR A CA 1
ATOM 1392 C C . THR A 1 173 ? -1.182 14.850 -5.918 1.00 87.00 173 THR A C 1
ATOM 1394 O O . THR A 1 173 ? -1.447 14.557 -7.084 1.00 87.00 173 THR A O 1
ATOM 1397 N N . LYS A 1 174 ? -0.107 15.578 -5.584 1.00 86.62 174 LYS A N 1
ATOM 1398 C CA . LYS A 1 174 ? 0.829 16.146 -6.568 1.00 86.62 174 LYS A CA 1
ATOM 1399 C C . LYS A 1 174 ? 1.476 15.064 -7.436 1.00 86.62 174 LYS A C 1
ATOM 1401 O O . LYS A 1 174 ? 1.448 15.162 -8.659 1.00 86.62 174 LYS A O 1
ATOM 1406 N N . ALA A 1 175 ? 2.011 14.010 -6.824 1.00 84.81 175 ALA A N 1
ATOM 1407 C CA . ALA A 1 175 ? 2.682 12.931 -7.542 1.00 84.81 175 ALA A CA 1
ATOM 1408 C C . ALA A 1 175 ? 1.734 12.166 -8.479 1.00 84.81 175 ALA A C 1
ATOM 1410 O O . ALA A 1 175 ? 2.145 11.787 -9.569 1.00 84.81 175 ALA A O 1
ATOM 1411 N N . SER A 1 176 ? 0.466 11.981 -8.096 1.00 82.19 176 SER A N 1
ATOM 1412 C CA . SER A 1 176 ? -0.538 11.323 -8.944 1.00 82.19 176 SER A CA 1
ATOM 1413 C C . SER A 1 176 ? -0.982 12.169 -10.144 1.00 82.19 176 SER A C 1
ATOM 1415 O O . SER A 1 176 ? -1.351 11.619 -11.179 1.00 82.19 176 SER A O 1
ATOM 1417 N N . SER A 1 177 ? -0.908 13.500 -10.032 1.00 76.94 177 SER A N 1
ATOM 1418 C CA . SER A 1 177 ? -1.178 14.421 -11.145 1.00 76.94 177 SER A CA 1
ATOM 1419 C C . SER A 1 177 ? -0.005 14.582 -12.117 1.00 76.94 177 SER A C 1
ATOM 1421 O O . SER A 1 177 ? -0.197 15.065 -13.231 1.00 76.94 177 SER A O 1
ATOM 1423 N N . LEU A 1 178 ? 1.205 14.178 -11.722 1.00 66.12 178 LEU A N 1
ATOM 1424 C CA . LEU A 1 178 ? 2.421 14.349 -12.512 1.00 66.12 178 LEU A CA 1
ATOM 1425 C C . LEU A 1 178 ? 2.817 13.035 -13.194 1.00 66.12 178 LEU A C 1
ATOM 1427 O O . LEU A 1 178 ? 2.841 11.965 -12.588 1.00 66.12 178 LEU A O 1
ATOM 1431 N N . SER A 1 179 ? 3.174 13.115 -14.475 1.00 59.03 179 SER A N 1
ATOM 1432 C CA . SER A 1 179 ? 3.889 12.030 -15.154 1.00 59.03 179 SER A CA 1
ATOM 1433 C C . SER A 1 179 ? 5.385 12.283 -15.013 1.00 59.03 179 SER A C 1
ATOM 1435 O O . SER A 1 179 ? 5.868 13.314 -15.477 1.00 59.03 179 SER A O 1
ATOM 1437 N N . PHE A 1 180 ? 6.124 11.364 -14.389 1.00 55.84 180 PHE A N 1
ATOM 1438 C CA . PHE A 1 180 ? 7.576 11.479 -14.295 1.00 55.84 180 PHE A CA 1
ATOM 1439 C C . PHE A 1 180 ? 8.219 10.858 -15.540 1.00 55.84 180 PHE A C 1
ATOM 1441 O O . PHE A 1 180 ? 8.019 9.680 -15.859 1.00 55.84 180 PHE A O 1
ATOM 1448 N N . TYR A 1 181 ? 9.020 11.653 -16.246 1.00 42.09 181 TYR A N 1
ATOM 1449 C CA . TYR A 1 181 ? 9.984 11.130 -17.206 1.00 42.09 181 TYR A CA 1
ATOM 1450 C C . TYR A 1 181 ? 11.182 10.617 -16.413 1.00 42.09 181 TYR A C 1
ATOM 1452 O O . TYR A 1 181 ? 11.997 11.401 -15.935 1.00 42.09 181 TYR A O 1
ATOM 1460 N N . ALA A 1 182 ? 11.272 9.303 -16.232 1.00 39.44 182 ALA A N 1
ATOM 1461 C CA . ALA A 1 182 ? 12.503 8.696 -15.763 1.00 39.44 182 ALA A CA 1
ATOM 1462 C C . ALA A 1 182 ? 13.372 8.432 -16.998 1.00 39.44 182 ALA A C 1
ATOM 1464 O O . ALA A 1 182 ? 13.220 7.411 -17.661 1.00 39.44 182 ALA A O 1
ATOM 1465 N N . TYR A 1 183 ? 14.268 9.363 -17.329 1.00 29.77 183 TYR A N 1
ATOM 1466 C CA . TYR A 1 183 ? 15.438 9.003 -18.126 1.00 29.77 183 TYR A CA 1
ATOM 1467 C C . TYR A 1 183 ? 16.300 8.091 -17.244 1.00 29.77 183 TYR A C 1
ATOM 1469 O O . TYR A 1 183 ? 16.998 8.562 -16.349 1.00 29.77 183 TYR A O 1
ATOM 1477 N N . CYS A 1 184 ? 16.207 6.777 -17.450 1.00 30.28 184 CYS A N 1
ATOM 1478 C CA . CYS A 1 184 ? 17.266 5.868 -17.024 1.00 30.28 184 CYS A CA 1
ATOM 1479 C C . CYS A 1 184 ? 18.460 6.132 -17.944 1.00 30.28 184 CYS A C 1
ATOM 1481 O O . CYS A 1 184 ? 18.523 5.602 -19.049 1.00 30.28 184 CYS A O 1
ATOM 1483 N N . GLY A 1 185 ? 19.363 7.012 -17.513 1.00 29.05 185 GLY A N 1
ATOM 1484 C CA . GLY A 1 185 ? 20.696 7.085 -18.091 1.00 29.05 185 GLY A CA 1
ATOM 1485 C C . GLY A 1 185 ? 21.459 5.828 -17.690 1.00 29.05 185 GLY A C 1
ATOM 1486 O O . GLY A 1 185 ? 21.675 5.604 -16.502 1.00 29.05 185 GLY A O 1
ATOM 1487 N N . HIS A 1 186 ? 21.816 5.005 -18.672 1.00 30.34 186 HIS A N 1
ATOM 1488 C CA . HIS A 1 186 ? 22.973 4.127 -18.552 1.00 30.34 186 HIS A CA 1
ATOM 1489 C C . HIS A 1 186 ? 24.221 5.011 -18.460 1.00 30.34 186 HIS A C 1
ATOM 1491 O O . HIS A 1 186 ? 24.418 5.862 -19.326 1.00 30.34 186 HIS A O 1
ATOM 1497 N N . ASN A 1 187 ? 25.028 4.800 -17.426 1.00 29.44 187 ASN A N 1
ATOM 1498 C CA . ASN A 1 187 ? 26.484 4.910 -17.462 1.00 29.44 187 ASN A CA 1
ATOM 1499 C C . ASN A 1 187 ? 27.035 3.874 -16.489 1.00 29.44 187 ASN A C 1
ATOM 1501 O O . ASN A 1 187 ? 26.516 3.835 -15.350 1.00 29.44 187 ASN A O 1
#

Radius of gyration: 24.1 Å; chains: 1; bounding box: 56×41×83 Å

Sequence (187 aa):
MEARFVTCRSFQQIKPPEKTLAPQPTVKGLLSRFGSQAQALFAPKKTRFGSSVAIHKLRETKWFKHDEQNILCAVLESGFILEVRAQDPLPPDSTLSPDYHMYAVAMWKKGKEKTKNPEQIDVYTVQQKGVRKRVIKTTLSAFWKQDSVIRINNVDDKQETPNSEKDIRSKMTKASSLSFYAYCGHN

pLDDT: mean 73.9, std 22.85, range [25.88, 96.81]

Secondary structure (DSSP, 8-state):
-------PPP----PPP----------------------SS----------HHHHHHHHHHPPBPGGGHHHHHHH--TTEEEEEEE-SSPPTT--S-TT-EEEEEEEEPTT-GGG--GGGEEEEEEEEETTEEEEEEEEHHHHS-TTEEEEE--GGGGTSPPPPHHHHHHHHHHHHHPEEE------

Organism: Bombyx mori (NCBI:txid7091)